Protein AF-A0A6A0B3F4-F1 (afdb_monomer)

Nearest PDB structures (foldseek):
  2bol-assembly1_B  TM=1.723E-01  e=3.758E+00  Taenia saginata
  4y4s-assembly1_A-2  TM=2.019E-01  e=7.350E+00  Yersinia pseudotuberculosis IP 3295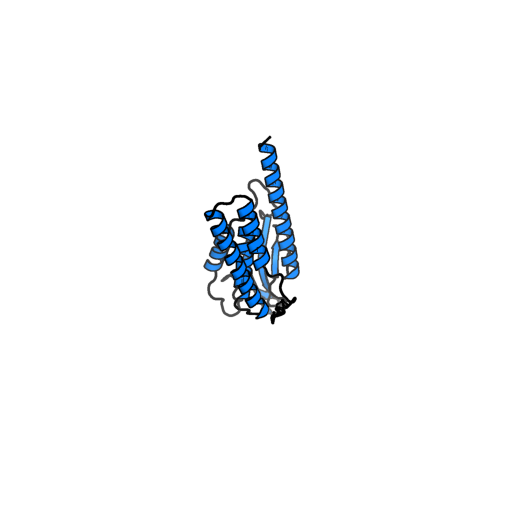3
  7stb-assembly1_G  TM=2.178E-01  e=9.380E+00  Saccharomyces cerevisiae S288C

Mean predicted aligned error: 14.08 Å

pLDDT: mean 77.5, std 15.11, range [33.47, 93.5]

Organism: NCBI:txid2705029

Solvent-accessible surface area (backbone atoms only — not comparable to full-atom values): 12731 Å² total; per-residue (Å²): 139,86,82,86,80,82,81,77,77,75,83,80,72,81,87,77,86,74,100,44,71,67,62,54,54,51,50,52,52,53,50,40,51,74,72,66,53,51,70,69,56,51,51,52,50,51,52,52,51,50,52,54,50,52,49,50,55,50,47,50,52,37,61,77,65,62,38,72,90,49,46,68,54,44,57,50,48,51,53,52,50,51,29,56,78,68,70,44,78,60,62,66,57,53,56,48,51,53,56,51,57,75,57,64,61,86,52,55,92,96,53,52,83,64,39,37,80,92,57,49,46,76,43,72,50,99,87,69,52,76,42,44,39,40,28,33,63,72,50,72,46,79,64,59,88,93,61,87,50,61,77,77,32,52,35,35,39,33,38,32,35,43,72,86,47,91,59,72,70,28,35,42,39,31,55,46,66,86,57,46,78,29,48,68,72,58,44,52,52,52,50,55,53,50,50,52,50,51,50,50,54,52,51,53,52,52,54,61,54,55,64,75,74,112

Secondary structure (DSSP, 8-state):
----------------S---THHHHHHHHHHHHHTT--HHHHHHHHHHHHHHHHHHHHHHHHHHTT-TTTHHHHHHHHHHHHHHHTT--SHHHHHHHHHHHTT---PPTTS-TTPPTTT-EEEE-TTS-EEEEEEEEEEEEPPPTT---GGG-SEEEEEEEETTS----EEEEESSSS-EEE-HHHHHHHHHHHHHHHHHHHHHHHHHHHHTT-

InterPro domains:
  IPR054202 Protein of unknown function DUF6907 [PF21848] (109-206)

Radius of gyration: 27.38 Å; Cα contacts (8 Å, |Δi|>4): 182; chains: 1; bounding box: 53×50×107 Å

Foldseek 3Di:
DDDDDDPDDDPPDDPDDDPDCVVVLVVVLVVCVVVVHDPVRSVVSNVVSVVVVVLVVVLVVCVVVVVVVCPVVNVVVVVVVVCVVVVNDCVVVVVLVVVQVVQQDQADPPADSQARPPPWDWDQDPVRDTKIKGWGDKDFDQDPPPDDFAQRGQKMWIWIDIPVDPDDIWIFIDGNDHTDTHDPVRVVVVVVVVVVVVVVVVVVVVVVVVVVVD

Sequence (214 aa):
MSILAQTAMAPSTPVGQSGEPAALAETVLLALAAAGADETTLDTTREILATGQVYRTFATAVHDQNNRDLLPVVDMLDEIIGRVADQRPLKPLVDMIKREQAKEQQAEPGHHPWCKTGACITRHYDDGQPCTEHVGPRIDMPIPKDMGCASNQLLSADLHALEEFSGGPQVSFNSGGNGVLLGGPELDEVIDDLDTFVDGLRHLRRLMGQEKAQ

Structure (mmCIF, N/CA/C/O backbone):
data_AF-A0A6A0B3F4-F1
#
_entry.id   AF-A0A6A0B3F4-F1
#
loop_
_atom_site.group_PDB
_atom_site.id
_atom_site.type_symbol
_atom_site.label_atom_id
_atom_site.label_alt_id
_atom_site.label_comp_id
_atom_site.label_asym_id
_atom_site.label_entity_id
_atom_site.label_seq_id
_atom_site.pdbx_PDB_ins_code
_atom_site.Cartn_x
_atom_site.Cartn_y
_atom_site.Cartn_z
_atom_site.occupancy
_atom_site.B_iso_or_equiv
_atom_site.auth_seq_id
_atom_site.auth_comp_id
_atom_site.auth_asym_id
_atom_site.auth_atom_id
_atom_site.pdbx_PDB_model_num
ATOM 1 N N . MET A 1 1 ? -11.758 -30.703 -74.692 1.00 39.91 1 MET A N 1
ATOM 2 C CA . MET A 1 1 ? -10.732 -30.460 -73.659 1.00 39.91 1 MET A CA 1
ATOM 3 C C . MET A 1 1 ? -11.379 -29.624 -72.575 1.00 39.91 1 MET A C 1
ATOM 5 O O . MET A 1 1 ? -11.832 -28.530 -72.875 1.00 39.91 1 MET A O 1
ATOM 9 N N . SER A 1 2 ? -11.535 -30.197 -71.384 1.00 33.47 2 SER A N 1
ATOM 10 C CA . SER A 1 2 ? -12.226 -29.594 -70.243 1.00 33.47 2 SER A CA 1
ATOM 11 C C . SER A 1 2 ? -11.172 -29.038 -69.287 1.00 33.47 2 SER A C 1
ATOM 13 O O . SER A 1 2 ? -10.276 -29.786 -68.903 1.00 33.47 2 SER A O 1
ATOM 15 N N . ILE A 1 3 ? -11.253 -27.755 -68.930 1.00 37.72 3 ILE A N 1
ATOM 16 C CA . ILE A 1 3 ? -10.462 -27.166 -67.843 1.00 37.72 3 ILE A CA 1
ATOM 17 C C . ILE A 1 3 ? -11.445 -26.833 -66.723 1.00 37.72 3 ILE A C 1
ATOM 19 O O . ILE A 1 3 ? -12.301 -25.964 -66.865 1.00 37.72 3 ILE A O 1
ATOM 23 N N . LEU A 1 4 ? -11.330 -27.584 -65.629 1.00 37.03 4 LEU A N 1
ATOM 24 C CA . LEU A 1 4 ? -11.970 -27.318 -64.347 1.00 37.03 4 LEU A CA 1
ATOM 25 C C . LEU A 1 4 ? -11.315 -26.078 -63.726 1.00 37.03 4 LEU A C 1
ATOM 27 O O . LEU A 1 4 ? -10.138 -26.117 -63.382 1.00 37.03 4 LEU A O 1
ATOM 31 N N . ALA A 1 5 ? -12.077 -25.001 -63.552 1.00 37.25 5 ALA A N 1
ATOM 32 C CA . ALA A 1 5 ? -11.726 -23.924 -62.635 1.00 37.25 5 ALA A CA 1
ATOM 33 C C . ALA A 1 5 ? -12.562 -24.103 -61.361 1.00 37.25 5 ALA A C 1
ATOM 35 O O . ALA A 1 5 ? -13.736 -23.745 -61.317 1.00 37.25 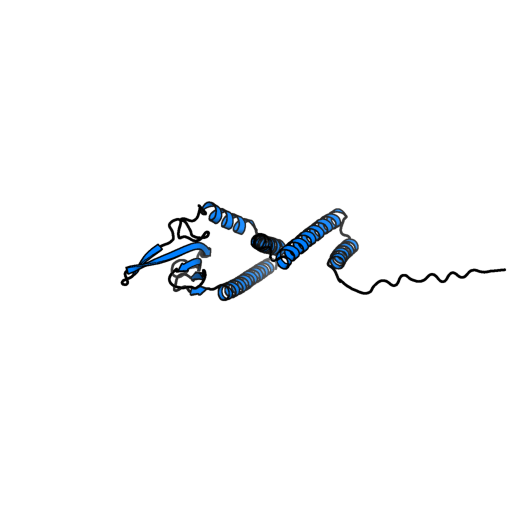5 ALA A O 1
ATOM 36 N N . GLN A 1 6 ? -11.962 -24.712 -60.336 1.00 37.84 6 GLN A N 1
ATOM 37 C CA . GLN A 1 6 ? -12.464 -24.634 -58.968 1.00 37.84 6 GLN A CA 1
ATOM 38 C C . GLN A 1 6 ? -12.185 -23.224 -58.449 1.00 37.84 6 GLN A C 1
ATOM 40 O O . GLN A 1 6 ? -11.037 -22.845 -58.227 1.00 37.84 6 GLN A O 1
ATOM 45 N N . THR A 1 7 ? -13.238 -22.435 -58.272 1.00 36.38 7 THR A N 1
ATOM 46 C CA . THR A 1 7 ? -13.176 -21.189 -57.512 1.00 36.38 7 THR A CA 1
ATOM 47 C C . THR A 1 7 ? -13.050 -21.565 -56.037 1.00 36.38 7 THR A C 1
ATOM 49 O O . THR A 1 7 ? -14.019 -21.997 -55.415 1.00 36.38 7 THR A O 1
ATOM 52 N N . ALA A 1 8 ? -11.840 -21.468 -55.489 1.00 37.38 8 ALA A N 1
ATOM 53 C CA . ALA A 1 8 ? -11.618 -21.591 -54.056 1.00 37.38 8 ALA A CA 1
ATOM 54 C C . ALA A 1 8 ? -12.322 -20.421 -53.355 1.00 37.38 8 ALA A C 1
ATOM 56 O O . ALA A 1 8 ? -11.973 -19.258 -53.562 1.00 37.38 8 ALA A O 1
ATOM 57 N N . MET A 1 9 ? -13.341 -20.733 -52.554 1.00 35.28 9 MET A N 1
ATOM 58 C CA . MET A 1 9 ? -13.919 -19.784 -51.612 1.00 35.28 9 MET A CA 1
ATOM 59 C C . MET A 1 9 ? -12.850 -19.433 -50.576 1.00 35.28 9 MET A C 1
ATOM 61 O O . MET A 1 9 ? -12.326 -20.313 -49.895 1.00 35.28 9 MET A O 1
ATOM 65 N N . ALA A 1 10 ? -12.516 -18.148 -50.481 1.00 37.56 10 ALA A N 1
ATOM 66 C CA . ALA A 1 10 ? -11.704 -17.629 -49.393 1.00 37.56 10 ALA A CA 1
ATOM 67 C C . ALA A 1 10 ? -12.416 -17.904 -48.056 1.00 37.56 10 ALA A C 1
ATOM 69 O O . ALA A 1 10 ? -13.630 -17.685 -47.971 1.00 37.56 10 ALA A O 1
ATOM 70 N N . PRO A 1 11 ? -11.710 -18.353 -47.004 1.00 35.94 11 PRO A N 1
ATOM 71 C CA . PRO A 1 11 ? -12.288 -18.352 -45.676 1.00 35.94 11 PRO A CA 1
ATOM 72 C C . PRO A 1 11 ? -12.451 -16.893 -45.251 1.00 35.94 11 PRO A C 1
ATOM 74 O O . PRO A 1 11 ? -11.482 -16.156 -45.082 1.00 35.94 11 PRO A O 1
ATOM 77 N N . SER A 1 12 ? -13.704 -16.469 -45.123 1.00 37.88 12 SER A N 1
ATOM 78 C CA . SER A 1 12 ? -14.090 -15.244 -44.440 1.00 37.88 12 SER A CA 1
ATOM 79 C C . SER A 1 12 ? -13.646 -15.345 -42.983 1.00 37.88 12 SER A C 1
ATOM 81 O O . SER A 1 12 ? -14.284 -16.030 -42.182 1.00 37.88 12 SER A O 1
ATOM 83 N N . THR A 1 13 ? -12.532 -14.697 -42.653 1.00 34.53 13 THR A N 1
ATOM 84 C CA . THR A 1 13 ? -12.083 -14.510 -41.275 1.00 34.53 13 THR A CA 1
ATOM 85 C C . THR A 1 13 ? -13.162 -13.720 -40.532 1.00 34.53 13 THR A C 1
ATOM 87 O O . THR A 1 13 ? -13.544 -12.645 -41.008 1.00 34.53 13 THR A O 1
ATOM 90 N N . PRO A 1 14 ? -13.695 -14.214 -39.402 1.00 34.50 14 PRO A N 1
ATOM 91 C CA . PRO A 1 14 ? -14.644 -13.443 -38.624 1.00 34.50 14 PRO A CA 1
ATOM 92 C C . PRO A 1 14 ? -13.902 -12.247 -38.024 1.00 34.50 14 PRO A C 1
ATOM 94 O O . PRO A 1 14 ? -13.051 -12.382 -37.149 1.00 34.50 14 PRO A O 1
ATOM 97 N N . VAL A 1 15 ? -14.217 -11.064 -38.543 1.00 44.22 15 VAL A N 1
ATOM 98 C CA . VAL A 1 15 ? -13.932 -9.786 -37.899 1.00 44.22 15 VAL A CA 1
ATOM 99 C C . VAL A 1 15 ? -14.845 -9.712 -36.684 1.00 44.22 15 VAL A C 1
ATOM 101 O O . VAL A 1 15 ? -16.048 -9.500 -36.818 1.00 44.22 15 VAL A O 1
ATOM 104 N N . GLY A 1 16 ? -14.284 -9.935 -35.501 1.00 36.62 16 GLY A N 1
ATOM 105 C CA . GLY A 1 16 ? -15.031 -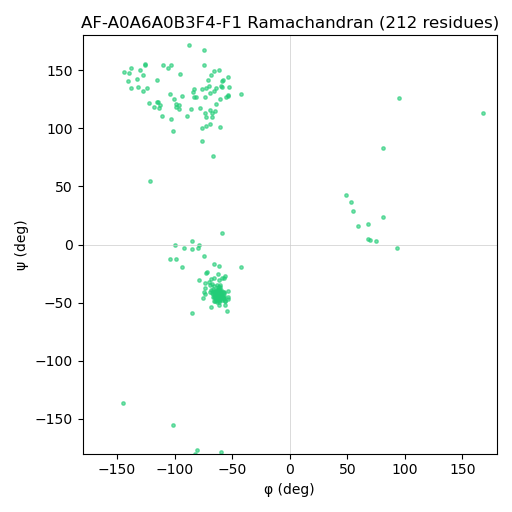9.788 -34.265 1.00 36.62 16 GLY A CA 1
ATOM 106 C C . GLY A 1 16 ? -14.306 -10.363 -33.062 1.00 36.62 16 GLY A C 1
ATOM 107 O O . GLY A 1 16 ? -14.240 -11.574 -32.917 1.00 36.62 16 GLY A O 1
ATOM 108 N N . GLN A 1 17 ? -13.927 -9.443 -32.175 1.00 36.06 17 GLN A N 1
ATOM 109 C CA . GLN A 1 17 ? -13.547 -9.621 -30.774 1.00 36.06 17 GLN A CA 1
ATOM 110 C C . GLN A 1 17 ? -12.043 -9.756 -30.505 1.00 36.06 17 GLN A C 1
ATOM 112 O O . GLN A 1 17 ? -11.349 -10.590 -31.068 1.00 36.06 17 GLN A O 1
ATOM 117 N N . SER A 1 18 ? -11.600 -8.872 -29.602 1.00 38.25 18 SER A N 1
ATOM 118 C CA . SER A 1 18 ? -10.408 -8.989 -28.770 1.00 38.25 18 SER A CA 1
ATOM 119 C C . SER A 1 18 ? -9.053 -8.624 -29.410 1.00 38.25 18 SER A C 1
ATOM 121 O O . SER A 1 18 ? -8.262 -9.469 -29.822 1.00 38.25 18 SER A O 1
ATOM 123 N N . GLY A 1 19 ? -8.736 -7.324 -29.422 1.00 46.16 19 GLY A N 1
ATOM 124 C CA . GLY A 1 19 ? -7.346 -6.852 -29.460 1.00 46.16 19 GLY A CA 1
ATOM 125 C C . GLY A 1 19 ? -6.660 -7.237 -28.149 1.00 46.16 19 GLY A C 1
ATOM 126 O O . GLY A 1 19 ? -6.571 -6.431 -27.229 1.00 46.16 19 GLY A O 1
ATOM 127 N N . GLU A 1 20 ? -6.313 -8.514 -28.027 1.00 54.53 20 GLU A N 1
ATOM 128 C CA . GLU A 1 20 ? -5.960 -9.157 -26.767 1.00 54.53 20 GLU A CA 1
ATOM 129 C C . GLU A 1 20 ? -4.439 -9.164 -26.538 1.00 54.53 20 GLU A C 1
ATOM 131 O O . GLU A 1 20 ? -3.678 -9.269 -27.500 1.00 54.53 20 GLU A O 1
ATOM 136 N N . PRO A 1 21 ? -3.969 -9.057 -25.281 1.00 54.44 21 PRO A N 1
ATOM 137 C CA . PRO A 1 21 ? -2.563 -8.959 -24.853 1.00 54.44 21 PRO A CA 1
ATOM 138 C C . PRO A 1 21 ? -1.529 -9.870 -25.542 1.00 54.44 21 PRO A C 1
ATOM 140 O O . PRO A 1 21 ? -0.343 -9.536 -25.533 1.00 54.44 21 PRO A O 1
ATOM 143 N N . ALA A 1 22 ? -1.951 -10.959 -26.190 1.00 59.19 22 ALA A N 1
ATOM 144 C CA . ALA A 1 22 ? -1.118 -11.761 -27.086 1.00 59.19 22 ALA A CA 1
ATOM 145 C C . ALA A 1 22 ? -0.442 -10.920 -28.190 1.00 59.19 22 ALA A C 1
ATOM 147 O O . ALA A 1 22 ? 0.749 -11.090 -28.445 1.00 59.19 22 ALA A O 1
ATOM 148 N N . ALA A 1 23 ? -1.152 -9.944 -28.771 1.00 70.94 23 ALA A N 1
ATOM 149 C CA . ALA A 1 23 ? -0.607 -9.073 -29.814 1.00 70.94 23 ALA A CA 1
ATOM 150 C C . ALA A 1 23 ? 0.497 -8.134 -29.290 1.00 70.94 23 ALA A C 1
ATOM 152 O O . ALA A 1 23 ? 1.463 -7.843 -29.996 1.00 70.94 23 AL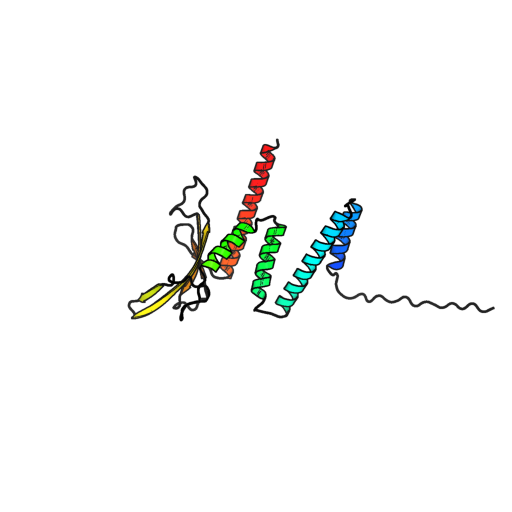A A O 1
ATOM 153 N N . LEU A 1 24 ? 0.389 -7.676 -28.037 1.00 73.06 24 LEU A N 1
ATOM 154 C CA . LEU A 1 24 ? 1.401 -6.825 -27.404 1.00 73.06 24 LEU A CA 1
ATOM 155 C C . LEU A 1 24 ? 2.651 -7.634 -27.037 1.00 73.06 24 LEU A C 1
ATOM 157 O O . LEU A 1 24 ? 3.765 -7.181 -27.293 1.00 73.06 24 LEU A O 1
ATOM 161 N N . ALA A 1 25 ? 2.472 -8.838 -26.485 1.00 78.44 25 ALA A N 1
ATOM 162 C CA . ALA A 1 25 ? 3.573 -9.730 -26.132 1.00 78.44 25 ALA A CA 1
ATOM 163 C C . ALA A 1 25 ? 4.412 -10.116 -27.363 1.00 78.44 25 ALA A C 1
ATOM 165 O O . ALA A 1 25 ? 5.640 -10.016 -27.330 1.00 78.44 25 ALA A O 1
ATOM 166 N N . GLU A 1 26 ? 3.759 -10.471 -28.473 1.00 82.06 26 GLU A N 1
ATOM 167 C CA . GLU A 1 26 ? 4.445 -10.729 -29.743 1.00 82.06 26 GLU A CA 1
ATOM 168 C C . GLU A 1 26 ? 5.152 -9.481 -30.281 1.00 82.06 26 GLU A C 1
ATOM 170 O O . GLU A 1 26 ? 6.296 -9.569 -30.723 1.00 82.06 26 GLU A O 1
ATOM 175 N N . THR A 1 27 ? 4.526 -8.304 -30.182 1.00 84.88 27 THR A N 1
ATOM 176 C CA . THR A 1 27 ? 5.135 -7.038 -30.625 1.00 84.88 27 THR A CA 1
ATOM 177 C C . THR A 1 27 ? 6.421 -6.720 -29.855 1.00 84.88 27 THR A C 1
ATOM 179 O O . THR A 1 27 ? 7.418 -6.330 -30.462 1.00 84.88 27 THR A O 1
ATOM 182 N N . VAL A 1 28 ? 6.434 -6.917 -28.532 1.00 84.12 28 VAL A N 1
ATOM 183 C CA . VAL A 1 28 ? 7.621 -6.690 -27.689 1.00 84.12 28 VAL A CA 1
ATOM 184 C C . VAL A 1 28 ? 8.744 -7.668 -28.041 1.00 84.12 28 VAL A C 1
ATOM 186 O O . VAL A 1 28 ? 9.889 -7.249 -28.212 1.00 84.12 28 VAL A O 1
ATOM 189 N N . LEU A 1 29 ? 8.427 -8.955 -28.207 1.00 89.56 29 LEU A N 1
ATOM 190 C CA . LEU A 1 29 ? 9.418 -9.971 -28.573 1.00 89.56 29 LEU A CA 1
ATOM 191 C C . LEU A 1 29 ? 10.007 -9.723 -29.969 1.00 89.56 29 LEU A C 1
ATOM 193 O O . LEU A 1 29 ? 11.220 -9.831 -30.150 1.00 89.56 29 LEU A O 1
ATOM 197 N N . LEU A 1 30 ? 9.177 -9.332 -30.941 1.00 88.38 30 LEU A N 1
ATOM 198 C CA . LEU A 1 30 ? 9.630 -8.968 -32.287 1.00 88.38 30 LEU A CA 1
ATOM 199 C C . LEU A 1 30 ? 10.525 -7.724 -32.272 1.00 88.38 30 LEU A C 1
ATOM 201 O O . LEU A 1 30 ? 11.544 -7.699 -32.962 1.00 88.38 30 LEU A O 1
ATOM 205 N N . ALA A 1 31 ? 10.186 -6.713 -31.469 1.00 88.06 31 ALA A N 1
ATOM 206 C CA . ALA A 1 31 ? 10.999 -5.508 -31.328 1.00 88.06 31 ALA A CA 1
ATOM 207 C C . ALA A 1 31 ? 12.370 -5.805 -30.697 1.00 88.06 31 ALA A C 1
ATOM 209 O O . ALA A 1 31 ? 13.385 -5.304 -31.178 1.00 88.06 31 ALA A O 1
ATOM 210 N N . LEU A 1 32 ? 12.420 -6.654 -29.666 1.00 87.50 32 LEU A N 1
ATOM 211 C CA . LEU A 1 32 ? 13.675 -7.078 -29.036 1.00 87.50 32 LEU A CA 1
ATOM 212 C C . LEU A 1 32 ? 14.546 -7.898 -29.990 1.00 87.50 32 LEU A C 1
ATOM 214 O O . LEU A 1 32 ? 15.746 -7.646 -30.093 1.00 87.50 32 LEU A O 1
ATOM 218 N N . ALA A 1 33 ? 13.945 -8.827 -30.738 1.00 89.88 33 ALA A N 1
ATOM 219 C CA . ALA A 1 33 ? 14.660 -9.602 -31.747 1.00 89.88 33 ALA A CA 1
ATOM 220 C C . ALA A 1 33 ? 15.229 -8.692 -32.851 1.00 89.88 33 ALA A C 1
ATOM 222 O O . ALA A 1 33 ? 16.388 -8.832 -33.236 1.00 89.88 33 ALA A O 1
ATOM 223 N N . ALA A 1 34 ? 14.452 -7.705 -33.312 1.00 91.50 34 ALA A N 1
ATOM 224 C CA . ALA A 1 34 ? 14.905 -6.713 -34.289 1.00 91.50 34 ALA A CA 1
ATOM 225 C C . ALA A 1 34 ? 16.021 -5.799 -33.748 1.00 91.50 34 ALA A C 1
ATOM 227 O O . ALA A 1 34 ? 16.869 -5.348 -34.517 1.00 91.50 34 ALA A O 1
ATOM 228 N N . ALA A 1 35 ? 16.052 -5.555 -32.435 1.00 91.56 35 ALA A N 1
ATOM 229 C CA . ALA A 1 35 ? 17.120 -4.824 -31.754 1.00 91.56 35 ALA A CA 1
ATOM 230 C C . ALA A 1 35 ? 18.386 -5.670 -31.499 1.00 91.56 35 ALA A C 1
ATOM 232 O O . ALA A 1 35 ? 19.359 -5.155 -30.951 1.00 91.56 35 ALA A O 1
ATOM 233 N N . GLY A 1 36 ? 18.394 -6.946 -31.904 1.00 91.12 36 GLY A N 1
ATOM 234 C CA . GLY A 1 36 ? 19.539 -7.843 -31.748 1.00 91.12 36 GLY A CA 1
ATOM 235 C C . GLY A 1 36 ? 19.673 -8.453 -30.352 1.00 91.12 36 GLY A C 1
ATOM 236 O O . GLY A 1 36 ? 20.783 -8.821 -29.969 1.00 91.12 36 GLY A O 1
ATOM 237 N N . ALA A 1 37 ? 18.579 -8.546 -29.588 1.00 92.25 37 ALA A N 1
ATOM 238 C CA . ALA A 1 37 ? 18.570 -9.275 -28.323 1.00 92.25 37 ALA A CA 1
ATOM 239 C C . ALA A 1 37 ? 18.953 -10.749 -28.540 1.00 92.25 37 ALA A C 1
ATOM 241 O O . ALA A 1 37 ? 18.541 -11.370 -29.523 1.00 92.25 37 ALA A O 1
ATOM 242 N N . ASP A 1 38 ? 19.737 -11.306 -27.618 1.00 93.50 38 ASP A N 1
ATOM 243 C CA . ASP A 1 38 ? 20.101 -12.720 -27.655 1.00 93.50 38 ASP A CA 1
ATOM 244 C C . ASP A 1 38 ? 18.933 -13.632 -27.239 1.00 93.50 38 ASP A C 1
ATOM 246 O O . ASP A 1 38 ? 17.908 -13.195 -26.709 1.00 93.50 38 ASP A O 1
ATOM 250 N N . GLU A 1 39 ? 19.089 -14.929 -27.500 1.00 90.50 39 GLU A N 1
ATOM 251 C CA . GLU A 1 39 ? 18.067 -15.944 -27.227 1.00 90.50 39 GLU A CA 1
ATOM 252 C C . GLU A 1 39 ? 17.698 -16.006 -25.736 1.00 90.50 39 GLU A C 1
ATOM 254 O O . GLU A 1 39 ? 16.519 -16.053 -25.394 1.00 90.50 39 GLU A O 1
ATOM 259 N N . THR A 1 40 ? 18.685 -15.865 -24.844 1.00 92.56 40 THR A N 1
ATOM 260 C CA . THR A 1 40 ? 18.474 -15.820 -23.387 1.00 92.56 40 THR A CA 1
ATOM 261 C C . THR A 1 40 ? 17.567 -14.657 -22.977 1.00 92.56 40 THR A C 1
ATOM 263 O O . THR A 1 40 ? 16.665 -14.816 -22.151 1.00 92.56 40 THR A O 1
ATOM 266 N N . THR A 1 41 ? 17.784 -13.477 -23.560 1.00 87.50 41 THR A N 1
ATOM 267 C CA . THR A 1 41 ? 16.989 -12.273 -23.299 1.00 87.50 41 THR A CA 1
ATOM 268 C C . THR A 1 41 ? 15.560 -12.446 -23.804 1.00 87.50 41 THR A C 1
ATOM 270 O O . THR A 1 41 ? 14.608 -12.083 -23.107 1.00 87.50 41 THR A O 1
ATOM 273 N N . LEU A 1 42 ? 15.385 -13.028 -24.992 1.00 87.56 42 LEU A N 1
ATOM 274 C CA . LEU A 1 42 ? 14.066 -13.300 -25.567 1.00 87.56 42 LEU A CA 1
ATOM 275 C C . LEU A 1 42 ? 13.284 -14.336 -24.750 1.00 87.56 42 LEU A C 1
ATOM 277 O O . LEU A 1 42 ? 12.093 -14.137 -24.503 1.00 87.56 42 LEU A O 1
ATOM 281 N N . ASP A 1 43 ? 13.943 -15.393 -24.280 1.00 87.50 43 ASP A N 1
ATOM 282 C CA . ASP A 1 43 ? 13.325 -16.421 -23.439 1.00 87.50 43 ASP A CA 1
ATOM 283 C C . ASP A 1 43 ? 12.916 -15.872 -22.072 1.00 87.50 43 ASP A C 1
ATOM 285 O O . ASP A 1 43 ? 11.772 -16.056 -21.653 1.00 87.50 43 ASP A O 1
ATOM 289 N N . THR A 1 44 ? 13.795 -15.096 -21.433 1.00 85.44 44 THR A N 1
ATOM 290 C CA . THR A 1 44 ? 13.487 -14.406 -20.169 1.00 85.44 44 THR A CA 1
ATOM 291 C C . THR A 1 44 ? 12.301 -13.455 -20.344 1.00 85.44 44 THR A C 1
ATOM 293 O O . THR A 1 44 ? 11.383 -13.421 -19.526 1.00 85.44 44 THR A O 1
ATOM 296 N N . THR A 1 45 ? 12.270 -12.703 -21.448 1.00 82.81 45 THR A N 1
ATOM 297 C CA . THR A 1 45 ? 11.156 -11.793 -21.754 1.00 82.81 45 THR A CA 1
ATOM 298 C C . THR A 1 45 ? 9.852 -12.568 -21.949 1.00 82.81 45 THR A C 1
ATOM 300 O O . THR A 1 45 ? 8.808 -12.151 -21.445 1.00 82.81 45 THR A O 1
ATOM 303 N N . ARG A 1 46 ? 9.888 -13.716 -22.640 1.00 85.38 46 ARG A N 1
ATOM 304 C CA . ARG A 1 46 ? 8.711 -14.571 -22.841 1.00 85.38 46 ARG A CA 1
ATOM 305 C C . ARG A 1 46 ? 8.159 -15.086 -21.512 1.00 85.38 46 ARG A C 1
ATOM 307 O O . ARG A 1 46 ? 6.946 -15.053 -21.314 1.00 85.38 46 ARG A O 1
ATOM 314 N N . GLU A 1 47 ? 9.029 -15.515 -20.602 1.00 84.12 47 GLU A N 1
ATOM 315 C CA . GLU A 1 47 ? 8.644 -15.979 -19.266 1.00 84.12 47 GLU A CA 1
ATOM 316 C C . GLU A 1 47 ? 7.998 -14.864 -18.428 1.00 84.12 47 GLU A C 1
ATOM 318 O O . GLU A 1 47 ? 6.940 -15.068 -17.825 1.00 84.12 47 GLU A O 1
ATOM 323 N N . ILE A 1 48 ? 8.573 -13.657 -18.451 1.00 82.88 48 ILE A N 1
ATOM 324 C CA . ILE A 1 48 ? 8.021 -12.486 -17.752 1.00 82.88 48 ILE A CA 1
ATOM 325 C C . ILE A 1 48 ? 6.632 -12.130 -18.297 1.00 82.88 48 ILE A C 1
ATOM 327 O O . ILE A 1 48 ? 5.690 -11.946 -17.523 1.00 82.88 48 ILE A O 1
ATOM 331 N N . LEU A 1 49 ? 6.479 -12.071 -19.624 1.00 82.38 49 LEU A N 1
ATOM 332 C CA . LEU A 1 49 ? 5.201 -11.758 -20.269 1.00 82.38 49 LEU A CA 1
ATOM 333 C C . LEU A 1 49 ? 4.133 -12.815 -19.957 1.00 82.38 49 LEU A C 1
ATOM 335 O O . LEU A 1 49 ? 2.996 -12.462 -19.642 1.00 82.38 49 LEU A O 1
ATOM 339 N N . ALA A 1 50 ? 4.497 -14.101 -19.988 1.00 81.31 50 ALA A N 1
ATOM 340 C CA . ALA A 1 50 ? 3.596 -15.193 -19.628 1.00 81.31 50 ALA A CA 1
ATOM 341 C C . ALA A 1 50 ? 3.149 -15.099 -18.161 1.00 81.31 50 ALA A C 1
ATOM 343 O O . ALA A 1 50 ? 1.960 -15.222 -17.870 1.00 81.31 50 ALA A O 1
ATOM 344 N N . THR A 1 51 ? 4.078 -14.808 -17.248 1.00 82.00 51 THR A N 1
ATOM 345 C CA . THR A 1 51 ? 3.779 -14.632 -15.819 1.00 82.00 51 THR A CA 1
ATOM 346 C C . THR A 1 51 ? 2.819 -13.462 -15.591 1.00 82.00 51 THR A C 1
ATOM 348 O O . THR A 1 51 ? 1.821 -13.609 -14.884 1.00 82.00 51 THR A O 1
ATOM 351 N N . GLY A 1 52 ? 3.053 -12.323 -16.253 1.00 83.06 52 GLY A N 1
ATOM 352 C CA . GLY A 1 52 ? 2.149 -11.170 -16.199 1.00 83.06 52 GLY A CA 1
ATOM 353 C C . GLY A 1 52 ? 0.749 -11.470 -16.751 1.00 83.06 52 GLY A C 1
ATOM 354 O O . GLY A 1 52 ? -0.249 -11.011 -16.195 1.00 83.06 52 GLY A O 1
ATOM 355 N N . GLN A 1 53 ? 0.651 -12.284 -17.807 1.00 83.75 53 GLN A N 1
ATOM 356 C CA . GLN A 1 53 ? -0.632 -12.698 -18.383 1.00 83.75 53 GLN A CA 1
ATOM 357 C C . GLN A 1 53 ? -1.412 -13.646 -17.460 1.00 83.75 53 GLN A C 1
ATOM 359 O O . GLN A 1 53 ? -2.631 -13.502 -17.322 1.00 83.75 53 GLN A O 1
ATOM 364 N N . VAL A 1 54 ? -0.726 -14.594 -16.809 1.00 83.69 54 VAL A N 1
ATOM 365 C CA . VAL A 1 54 ? -1.331 -15.483 -15.802 1.00 83.69 54 VAL A CA 1
ATOM 366 C C . VAL A 1 54 ? -1.891 -14.662 -14.648 1.00 83.69 54 VAL A C 1
ATOM 368 O O . VAL A 1 54 ? -3.054 -14.845 -14.289 1.00 83.69 54 VAL A O 1
ATOM 371 N N . TYR A 1 55 ? -1.102 -13.720 -14.122 1.00 87.50 55 TYR A N 1
ATOM 372 C CA . TYR A 1 55 ? -1.545 -12.826 -13.057 1.00 87.50 55 TYR A CA 1
ATOM 373 C C . TYR A 1 55 ? -2.810 -12.055 -13.445 1.00 87.50 55 TYR A C 1
ATOM 375 O O . TYR A 1 55 ? -3.809 -12.113 -12.734 1.00 87.50 55 TYR A O 1
ATOM 383 N N . ARG A 1 56 ? -2.797 -11.392 -14.608 1.00 86.31 56 ARG A N 1
ATOM 384 C CA . ARG A 1 56 ? -3.942 -10.606 -15.080 1.00 86.31 56 ARG A CA 1
ATOM 385 C C . ARG A 1 56 ? -5.203 -11.457 -15.198 1.00 86.31 56 ARG A C 1
ATOM 387 O O . ARG A 1 56 ? -6.259 -11.050 -14.737 1.00 86.31 56 ARG A O 1
ATOM 394 N N . THR A 1 57 ? -5.077 -12.649 -15.778 1.00 86.94 57 THR A N 1
ATOM 395 C CA . THR A 1 57 ? -6.201 -13.584 -15.932 1.00 86.94 57 THR A CA 1
ATOM 396 C C . THR A 1 57 ? -6.763 -14.004 -14.573 1.00 86.94 57 THR A C 1
ATOM 398 O O . THR A 1 57 ? -7.978 -14.032 -14.392 1.00 86.94 57 THR A O 1
ATOM 401 N N . PHE A 1 58 ? -5.885 -14.298 -13.609 1.00 89.06 58 PHE A N 1
ATOM 402 C CA . PHE A 1 58 ? -6.273 -14.621 -12.239 1.00 89.06 58 PHE A CA 1
ATOM 403 C C . PHE A 1 58 ? -7.001 -13.453 -11.558 1.00 89.06 58 PHE A C 1
ATOM 405 O O . PHE A 1 58 ? -8.112 -13.648 -11.071 1.00 89.06 58 PHE A O 1
ATOM 412 N N . ALA A 1 59 ? -6.420 -12.251 -11.571 1.00 87.31 59 ALA A N 1
ATOM 413 C CA . ALA A 1 59 ? -7.002 -11.065 -10.945 1.00 87.31 59 ALA A CA 1
ATOM 414 C C . ALA A 1 59 ? -8.382 -10.734 -11.537 1.00 87.31 59 ALA A C 1
ATOM 416 O O . ALA A 1 59 ? -9.353 -10.583 -10.797 1.00 87.31 59 ALA A O 1
ATOM 417 N N . THR A 1 60 ? -8.506 -10.728 -12.871 1.00 89.19 60 THR A N 1
ATOM 418 C CA . THR A 1 60 ? -9.794 -10.531 -13.552 1.00 89.19 60 THR A CA 1
ATOM 419 C C . THR A 1 60 ? -10.817 -11.582 -13.131 1.00 89.19 60 THR A C 1
ATOM 421 O O . THR A 1 60 ? -11.933 -11.226 -12.770 1.00 89.19 60 THR A O 1
ATOM 424 N N . ALA A 1 61 ? -10.444 -12.865 -13.092 1.00 89.62 61 ALA A N 1
ATOM 425 C CA . ALA A 1 61 ? -11.361 -13.920 -12.669 1.00 89.62 61 ALA A CA 1
ATOM 426 C C . ALA A 1 61 ? -11.827 -13.754 -11.212 1.00 89.62 61 ALA A C 1
ATOM 428 O O . ALA A 1 61 ? -13.001 -13.985 -10.924 1.00 89.62 61 ALA A O 1
ATOM 429 N N . VAL A 1 62 ? -10.940 -13.344 -10.299 1.00 89.06 62 VAL A N 1
ATOM 430 C CA . VAL A 1 62 ? -11.289 -13.073 -8.894 1.00 89.06 62 VAL A CA 1
ATOM 431 C C . VAL A 1 62 ? -12.275 -11.907 -8.786 1.00 89.06 62 VAL A C 1
ATOM 433 O O . VAL A 1 62 ? -13.279 -12.038 -8.079 1.00 89.06 62 VAL A O 1
ATOM 436 N N . HIS A 1 63 ? -12.030 -10.806 -9.503 1.00 88.31 63 HIS A N 1
ATOM 437 C CA . HIS A 1 63 ? -12.921 -9.643 -9.514 1.00 88.31 63 HIS A CA 1
ATOM 438 C C . HIS A 1 63 ? -14.281 -9.958 -10.145 1.00 88.31 63 HIS A C 1
ATOM 440 O O . HIS A 1 63 ? -15.311 -9.692 -9.526 1.00 88.31 63 HIS A O 1
ATOM 446 N N . ASP A 1 64 ? -14.300 -10.582 -11.324 1.00 92.50 64 ASP A N 1
ATOM 447 C CA . ASP A 1 64 ? -15.532 -10.902 -12.056 1.00 92.50 64 ASP A CA 1
ATOM 448 C C . ASP A 1 64 ? -16.423 -11.879 -11.279 1.00 92.50 64 ASP A C 1
ATOM 450 O O . ASP A 1 64 ? -17.651 -11.786 -11.311 1.00 92.50 64 ASP A O 1
ATOM 454 N N . GLN A 1 65 ? -15.810 -12.814 -10.549 1.00 92.19 65 GLN A N 1
ATOM 455 C CA . GLN A 1 65 ? -16.525 -13.773 -9.705 1.00 92.19 65 GLN A CA 1
ATOM 456 C C . GLN A 1 65 ? -16.849 -13.215 -8.313 1.00 92.19 65 GLN A C 1
ATOM 458 O O . GLN A 1 65 ? -17.516 -13.897 -7.533 1.00 92.19 65 GLN A O 1
ATOM 463 N N . ASN A 1 66 ? -16.391 -11.999 -7.989 1.00 87.75 66 ASN A N 1
ATOM 464 C CA . ASN A 1 66 ? -16.509 -11.378 -6.670 1.00 87.75 66 ASN A CA 1
ATOM 465 C C . ASN A 1 66 ? -16.069 -12.327 -5.539 1.00 87.75 66 ASN A C 1
ATOM 467 O O . ASN A 1 66 ? -16.739 -12.462 -4.508 1.00 87.75 66 ASN A O 1
ATOM 471 N N . ASN A 1 67 ? -14.965 -13.046 -5.759 1.00 86.94 67 ASN A N 1
ATOM 472 C CA . ASN A 1 67 ? -14.469 -14.028 -4.805 1.00 86.94 67 ASN A CA 1
ATOM 473 C C . ASN A 1 67 ? -13.785 -13.313 -3.631 1.00 86.94 67 ASN A C 1
ATOM 475 O O . ASN A 1 67 ? -12.579 -13.064 -3.649 1.00 86.94 67 ASN A O 1
ATOM 479 N N . ARG A 1 68 ? -14.582 -12.978 -2.610 1.00 83.81 68 ARG A N 1
ATOM 480 C CA . ARG A 1 68 ? -14.160 -12.170 -1.456 1.00 83.81 68 ARG A CA 1
ATOM 481 C C . ARG A 1 68 ? -12.976 -12.745 -0.687 1.00 83.81 68 ARG A C 1
ATOM 483 O O . ARG A 1 68 ? -12.207 -11.969 -0.134 1.00 83.81 68 ARG A O 1
ATOM 490 N N . ASP A 1 69 ? -12.808 -14.063 -0.691 1.00 80.25 69 ASP A N 1
ATOM 491 C CA . ASP A 1 69 ? -11.704 -14.721 0.011 1.00 80.2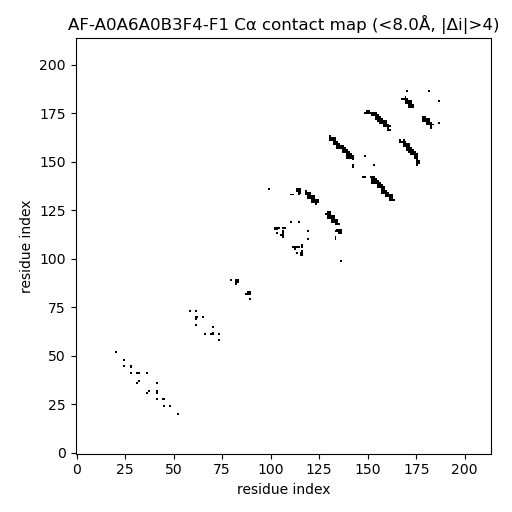5 69 ASP A CA 1
ATOM 492 C C . ASP A 1 69 ? -10.357 -14.493 -0.694 1.00 80.25 69 ASP A C 1
ATOM 494 O O . ASP A 1 69 ? -9.304 -14.553 -0.062 1.00 80.25 69 ASP A O 1
ATOM 498 N N . LEU A 1 70 ? -10.382 -14.219 -2.004 1.00 85.81 70 LEU A N 1
ATOM 499 C CA . LEU A 1 70 ? -9.185 -14.017 -2.821 1.00 85.81 70 LEU A CA 1
ATOM 500 C C . LEU A 1 70 ? -8.907 -12.548 -3.156 1.00 85.81 70 LEU A C 1
ATOM 502 O O . LEU A 1 70 ? -7.795 -12.255 -3.590 1.00 85.81 70 LEU A O 1
ATOM 506 N N . LEU A 1 71 ? -9.850 -11.628 -2.921 1.00 78.69 71 LEU A N 1
ATOM 507 C CA . LEU A 1 71 ? -9.621 -10.188 -3.117 1.00 78.69 71 LEU A CA 1
ATOM 508 C C . LEU A 1 71 ? -8.373 -9.682 -2.364 1.00 78.69 71 LEU A C 1
ATOM 510 O O . LEU A 1 71 ? -7.509 -9.107 -3.020 1.00 78.69 71 LEU A O 1
ATOM 514 N N . PRO A 1 72 ? -8.155 -10.010 -1.069 1.00 79.38 72 PRO A N 1
ATOM 515 C CA . PRO A 1 72 ? -6.953 -9.556 -0.362 1.00 79.38 72 PRO A CA 1
ATOM 516 C C . PRO A 1 72 ? -5.644 -10.093 -0.960 1.00 79.38 72 PRO A C 1
ATOM 518 O O . PRO A 1 72 ? -4.580 -9.500 -0.788 1.00 79.38 72 PRO A O 1
ATOM 521 N N . VAL A 1 73 ? -5.697 -11.244 -1.641 1.00 80.94 73 VAL A N 1
ATOM 522 C CA . VAL A 1 73 ? -4.533 -11.832 -2.317 1.00 80.94 73 VAL A CA 1
ATOM 523 C C . VAL A 1 73 ? -4.214 -11.059 -3.593 1.00 80.94 73 VAL A C 1
ATOM 525 O O . VAL A 1 73 ? -3.041 -10.819 -3.868 1.00 80.94 73 VAL A O 1
ATOM 528 N N . VAL A 1 74 ? -5.237 -10.663 -4.356 1.00 83.31 74 VAL A N 1
ATOM 529 C CA . VAL A 1 74 ? -5.069 -9.822 -5.549 1.00 83.31 74 VAL A CA 1
ATOM 530 C C . VAL A 1 74 ? -4.493 -8.463 -5.158 1.00 83.31 74 VAL A C 1
ATOM 532 O O . VAL A 1 74 ? -3.446 -8.103 -5.685 1.00 83.31 74 VAL A O 1
ATOM 535 N N . ASP A 1 75 ? -5.063 -7.798 -4.149 1.00 80.50 75 ASP A N 1
ATOM 536 C CA . ASP A 1 75 ? -4.585 -6.490 -3.673 1.00 80.50 75 ASP A CA 1
ATOM 537 C C . ASP A 1 75 ? -3.103 -6.539 -3.248 1.00 80.50 75 ASP A C 1
ATOM 539 O O . ASP A 1 75 ? -2.299 -5.658 -3.562 1.00 80.50 75 ASP A O 1
ATOM 543 N N . MET A 1 76 ? -2.699 -7.617 -2.565 1.00 79.56 76 MET A N 1
ATOM 544 C CA . MET A 1 76 ? -1.305 -7.826 -2.169 1.00 79.56 76 MET A CA 1
ATOM 545 C C . MET A 1 76 ? -0.380 -8.049 -3.371 1.00 79.56 76 MET A C 1
ATOM 547 O O . MET A 1 76 ? 0.758 -7.571 -3.375 1.00 79.56 76 MET A O 1
ATOM 551 N N . LEU A 1 77 ? -0.834 -8.807 -4.371 1.00 82.38 77 LEU A N 1
ATOM 552 C CA . LEU A 1 77 ? -0.060 -9.061 -5.582 1.00 82.38 77 LEU A CA 1
ATOM 553 C C . LEU A 1 77 ? 0.087 -7.794 -6.429 1.00 82.38 77 LEU A C 1
ATOM 555 O O . LEU A 1 77 ? 1.192 -7.557 -6.916 1.00 82.38 77 LEU A O 1
ATOM 559 N N . ASP A 1 78 ? -0.953 -6.966 -6.542 1.00 84.00 78 ASP A N 1
ATOM 560 C CA . ASP A 1 78 ? -0.884 -5.659 -7.206 1.00 84.00 78 ASP A CA 1
ATOM 561 C C . ASP A 1 78 ? 0.183 -4.767 -6.562 1.00 84.00 78 ASP A C 1
ATOM 563 O O . ASP A 1 78 ? 1.046 -4.236 -7.264 1.00 84.00 78 ASP A O 1
ATOM 567 N N . GLU A 1 79 ? 0.218 -4.681 -5.228 1.00 80.50 79 GLU A N 1
ATOM 568 C CA . GLU A 1 79 ? 1.237 -3.900 -4.516 1.00 80.50 79 GLU A CA 1
ATOM 569 C C . GLU A 1 79 ? 2.658 -4.457 -4.733 1.00 80.50 79 GLU A C 1
ATOM 571 O O . GLU A 1 79 ? 3.614 -3.703 -4.940 1.00 80.50 79 GLU A O 1
ATOM 576 N N . ILE A 1 80 ? 2.836 -5.784 -4.722 1.00 78.25 80 ILE A N 1
ATOM 577 C CA . ILE A 1 80 ? 4.142 -6.407 -4.997 1.00 78.25 80 ILE A CA 1
ATOM 578 C C . ILE A 1 80 ? 4.583 -6.121 -6.436 1.00 78.25 80 ILE A C 1
ATOM 580 O O . ILE A 1 80 ? 5.734 -5.730 -6.653 1.00 78.25 80 ILE A O 1
ATOM 584 N N . ILE A 1 81 ? 3.693 -6.313 -7.411 1.00 81.06 81 ILE A N 1
ATOM 585 C CA . ILE A 1 81 ? 3.974 -6.094 -8.834 1.00 81.06 81 ILE A CA 1
ATOM 586 C C . ILE A 1 81 ? 4.301 -4.623 -9.081 1.00 81.06 81 ILE A C 1
ATOM 588 O O . ILE A 1 81 ? 5.320 -4.342 -9.715 1.00 81.06 81 ILE A O 1
ATOM 592 N N . GLY A 1 82 ? 3.514 -3.697 -8.525 1.00 77.25 82 GLY A N 1
ATOM 593 C CA . GLY A 1 82 ? 3.774 -2.260 -8.591 1.00 77.25 82 GLY A CA 1
ATOM 594 C C . GLY A 1 82 ? 5.151 -1.914 -8.029 1.00 77.25 82 GLY A C 1
ATOM 595 O O . GLY A 1 82 ? 5.963 -1.276 -8.697 1.00 77.25 82 GLY A O 1
ATOM 596 N N . ARG A 1 83 ? 5.500 -2.431 -6.843 1.00 79.31 83 ARG A N 1
ATOM 597 C CA . ARG A 1 83 ? 6.838 -2.221 -6.269 1.00 79.31 83 ARG A CA 1
ATOM 598 C C . ARG A 1 83 ? 7.959 -2.755 -7.146 1.00 79.31 83 ARG A C 1
ATOM 600 O O . ARG A 1 83 ? 8.973 -2.079 -7.290 1.00 79.31 83 ARG A O 1
ATOM 607 N N . VAL A 1 84 ? 7.809 -3.952 -7.708 1.00 78.19 84 VAL A N 1
ATOM 608 C CA . VAL A 1 84 ? 8.830 -4.542 -8.583 1.00 78.19 84 VAL A CA 1
ATOM 609 C C . VAL A 1 84 ? 8.990 -3.718 -9.861 1.00 78.19 84 VAL A C 1
ATOM 611 O O . VAL A 1 84 ? 10.125 -3.413 -10.230 1.00 78.19 84 VAL A O 1
ATOM 614 N N . ALA A 1 85 ? 7.885 -3.311 -10.492 1.00 74.12 85 ALA A N 1
ATOM 615 C CA . ALA A 1 85 ? 7.894 -2.465 -11.685 1.00 74.12 85 ALA A CA 1
ATOM 616 C C . ALA A 1 85 ? 8.613 -1.127 -11.431 1.00 74.12 85 ALA A C 1
ATOM 618 O O . ALA A 1 85 ? 9.439 -0.702 -12.239 1.00 74.12 85 ALA A O 1
ATOM 619 N N . ASP A 1 86 ? 8.390 -0.534 -10.257 1.00 74.25 86 ASP A N 1
ATOM 620 C CA . ASP A 1 86 ? 8.999 0.734 -9.837 1.00 74.25 86 ASP A CA 1
ATOM 621 C C . ASP A 1 86 ? 10.391 0.580 -9.198 1.00 74.25 86 ASP A C 1
ATOM 623 O O . ASP A 1 86 ? 10.963 1.552 -8.696 1.00 74.25 86 ASP A O 1
ATOM 627 N N . GLN A 1 87 ? 10.938 -0.641 -9.147 1.00 75.19 87 GLN A N 1
ATOM 628 C CA . GLN A 1 87 ? 12.195 -0.970 -8.457 1.00 75.19 87 GLN A CA 1
ATOM 629 C C . GLN A 1 87 ? 12.209 -0.556 -6.969 1.00 75.19 87 GLN A C 1
ATOM 631 O O . GLN A 1 87 ? 13.257 -0.266 -6.381 1.00 75.19 87 GLN A O 1
ATOM 636 N N . ARG A 1 88 ? 11.036 -0.536 -6.326 1.00 76.69 88 ARG A N 1
ATOM 637 C CA . ARG A 1 88 ? 10.867 -0.293 -4.891 1.00 76.69 88 ARG A CA 1
ATOM 638 C C . ARG A 1 88 ? 11.258 -1.559 -4.109 1.00 76.69 88 ARG A C 1
ATOM 640 O O . ARG A 1 88 ? 10.823 -2.660 -4.446 1.00 76.69 88 ARG A O 1
ATOM 647 N N . PRO A 1 89 ? 12.053 -1.452 -3.028 1.00 77.62 89 PRO A N 1
ATOM 648 C CA . PRO A 1 89 ? 12.443 -2.618 -2.244 1.00 77.62 89 PRO A CA 1
ATOM 649 C C . PRO A 1 89 ? 11.226 -3.255 -1.555 1.00 77.62 89 PRO A C 1
ATOM 651 O O . PRO A 1 89 ? 10.449 -2.575 -0.881 1.00 77.62 89 PRO A O 1
ATOM 654 N N . LEU A 1 90 ? 11.104 -4.581 -1.668 1.00 77.44 90 LEU A N 1
ATOM 655 C CA . LEU A 1 90 ? 10.048 -5.365 -1.009 1.00 77.44 90 LEU A CA 1
ATOM 656 C C . LEU A 1 90 ? 10.340 -5.624 0.474 1.00 77.44 90 LEU A C 1
ATOM 658 O O . LEU A 1 90 ? 9.425 -5.724 1.286 1.00 77.44 90 LEU A O 1
ATOM 662 N N . LYS A 1 91 ? 11.622 -5.723 0.846 1.00 77.38 91 LYS A N 1
ATOM 663 C CA . LYS A 1 91 ? 12.046 -6.107 2.201 1.00 77.38 91 LYS A CA 1
ATOM 664 C C . LYS A 1 91 ? 11.423 -5.248 3.317 1.00 77.38 91 LYS A C 1
ATOM 666 O O . LYS A 1 91 ? 10.946 -5.845 4.276 1.00 77.38 91 LYS A O 1
ATOM 671 N N . PRO A 1 92 ? 11.358 -3.905 3.216 1.00 78.31 92 PRO A N 1
ATOM 672 C CA . PRO A 1 92 ? 10.707 -3.088 4.239 1.00 78.31 92 PRO A CA 1
ATOM 673 C C . PRO A 1 92 ? 9.220 -3.417 4.435 1.00 78.31 92 PRO A C 1
ATOM 675 O O . PRO A 1 92 ? 8.771 -3.490 5.576 1.00 78.31 92 PRO A O 1
ATOM 678 N N . LEU A 1 93 ? 8.482 -3.669 3.344 1.00 76.00 93 LEU A N 1
ATOM 679 C CA . LEU A 1 93 ? 7.073 -4.076 3.394 1.00 76.00 93 LEU A CA 1
ATOM 680 C C . LEU A 1 93 ? 6.934 -5.446 4.070 1.00 76.00 93 LEU A C 1
ATOM 682 O O . LEU A 1 93 ? 6.158 -5.604 5.007 1.00 76.00 93 LEU A O 1
ATOM 686 N N . VAL A 1 94 ? 7.749 -6.418 3.654 1.00 78.00 94 VAL A N 1
ATOM 687 C CA . VAL A 1 94 ? 7.755 -7.771 4.234 1.00 78.00 94 VAL A CA 1
ATOM 688 C C . VAL A 1 94 ? 8.101 -7.743 5.726 1.00 78.00 94 VAL A C 1
ATOM 690 O O . VAL A 1 94 ? 7.452 -8.416 6.522 1.00 78.00 94 VAL A O 1
ATOM 693 N N . ASP A 1 95 ? 9.108 -6.966 6.127 1.00 81.06 95 ASP A N 1
ATOM 694 C CA . ASP A 1 95 ? 9.524 -6.841 7.527 1.00 81.06 95 ASP A CA 1
ATOM 695 C C . ASP A 1 95 ? 8.460 -6.109 8.372 1.00 81.06 95 ASP A C 1
ATOM 697 O O . ASP A 1 95 ? 8.336 -6.363 9.571 1.00 81.06 95 ASP A O 1
ATOM 701 N N . MET A 1 96 ? 7.678 -5.201 7.781 1.00 76.06 96 MET A N 1
ATOM 702 C CA . MET A 1 96 ? 6.515 -4.588 8.431 1.00 76.06 96 MET A CA 1
ATOM 703 C C . MET A 1 96 ? 5.397 -5.617 8.639 1.00 76.06 96 MET A C 1
ATOM 705 O O . MET A 1 96 ? 5.006 -5.838 9.780 1.00 76.06 96 MET A O 1
ATOM 709 N N . ILE A 1 97 ? 4.966 -6.311 7.580 1.00 76.25 97 ILE A N 1
ATOM 710 C CA . ILE A 1 97 ? 3.901 -7.327 7.645 1.00 76.25 97 ILE A CA 1
ATOM 711 C C . ILE A 1 97 ? 4.257 -8.427 8.649 1.00 76.25 97 ILE A C 1
ATOM 713 O O . ILE A 1 97 ? 3.451 -8.761 9.509 1.00 76.25 97 ILE A O 1
ATOM 717 N N . LYS A 1 98 ? 5.492 -8.945 8.612 1.00 75.62 98 LYS A N 1
ATOM 718 C CA . LYS A 1 98 ? 5.953 -9.966 9.568 1.00 75.62 98 LYS A CA 1
ATOM 719 C C . LYS A 1 98 ? 5.911 -9.487 11.016 1.00 75.62 98 LYS A C 1
ATOM 721 O O . LYS A 1 98 ? 5.633 -10.285 11.906 1.00 75.62 98 LYS A O 1
ATOM 726 N N . ARG A 1 99 ? 6.223 -8.211 11.271 1.00 73.50 99 ARG A N 1
ATOM 727 C CA . ARG A 1 99 ? 6.153 -7.635 12.623 1.00 73.50 99 ARG A CA 1
ATOM 728 C C . ARG A 1 99 ? 4.718 -7.502 13.110 1.00 73.50 99 ARG A C 1
ATOM 730 O O . ARG A 1 99 ? 4.510 -7.678 14.303 1.00 73.50 99 ARG A O 1
ATOM 737 N N . GLU A 1 100 ? 3.773 -7.202 12.227 1.00 68.81 100 GLU A N 1
ATOM 738 C CA . GLU A 1 100 ? 2.354 -7.129 12.587 1.00 68.81 100 GLU A CA 1
ATOM 739 C C . GLU A 1 100 ? 1.749 -8.526 12.770 1.00 68.81 100 GLU A C 1
ATOM 741 O O . GLU A 1 100 ? 1.198 -8.804 13.827 1.00 68.81 100 GLU A O 1
ATOM 746 N N . GLN A 1 101 ? 2.001 -9.467 11.857 1.00 68.50 101 GLN A N 1
ATOM 747 C CA . GLN A 1 101 ? 1.553 -10.862 11.996 1.00 68.50 101 GLN A CA 1
ATOM 748 C C . GLN A 1 101 ? 2.118 -11.557 13.241 1.00 68.50 101 GLN A C 1
ATOM 750 O O . GLN A 1 101 ? 1.438 -12.352 13.878 1.00 68.50 101 GLN A O 1
ATOM 755 N N . ALA A 1 102 ? 3.359 -11.252 13.637 1.00 61.72 102 ALA A N 1
ATOM 756 C CA . ALA A 1 102 ? 3.929 -11.787 14.875 1.00 61.72 102 ALA A CA 1
ATOM 757 C C . ALA A 1 102 ? 3.217 -11.278 16.146 1.00 61.72 102 ALA A C 1
ATOM 759 O O . ALA A 1 102 ? 3.410 -11.854 17.218 1.00 61.72 102 ALA A O 1
ATOM 760 N N . LYS A 1 103 ? 2.435 -10.196 16.044 1.00 60.69 103 LYS A N 1
ATOM 761 C CA . LYS A 1 103 ? 1.650 -9.611 17.139 1.00 60.69 103 LYS A CA 1
ATOM 762 C C . LYS A 1 103 ? 0.178 -10.028 17.104 1.00 60.69 103 LYS A C 1
ATOM 764 O O . LYS A 1 103 ? -0.511 -9.808 18.095 1.00 60.69 103 LYS A O 1
ATOM 769 N N . GLU A 1 104 ? -0.297 -10.623 16.011 1.00 57.47 104 GLU A N 1
ATOM 770 C CA . GLU A 1 104 ? -1.662 -11.134 15.891 1.00 57.47 104 GLU A CA 1
ATOM 771 C C . GLU A 1 104 ? -1.793 -12.456 16.666 1.00 57.47 104 GLU A C 1
ATOM 773 O O . GLU A 1 104 ? -1.393 -13.530 16.214 1.00 57.47 104 GLU A O 1
ATOM 778 N N . GLN A 1 105 ? -2.353 -12.379 17.873 1.00 59.25 105 GLN A N 1
ATOM 779 C CA . GLN A 1 105 ? -2.966 -13.520 18.554 1.00 59.25 105 GLN A CA 1
ATOM 780 C C . GLN A 1 105 ? -4.490 -13.405 18.437 1.00 59.25 105 GLN A C 1
ATOM 782 O O . GLN A 1 105 ? -5.005 -12.309 18.232 1.00 59.25 105 GLN A O 1
ATOM 787 N N . GLN A 1 106 ? -5.194 -14.543 18.517 1.00 60.31 106 GLN A N 1
ATOM 788 C CA . GLN A 1 106 ? -6.648 -14.637 18.323 1.00 60.31 106 GLN A CA 1
ATOM 789 C C . GLN A 1 106 ? -7.394 -13.486 19.007 1.00 60.31 106 GLN A C 1
ATOM 791 O O . GLN A 1 106 ? -7.185 -13.241 20.195 1.00 60.31 106 GLN A O 1
ATOM 796 N N . ALA A 1 107 ? -8.270 -12.815 18.255 1.00 65.75 107 ALA A N 1
ATOM 797 C CA . ALA A 1 107 ? -9.093 -11.741 18.789 1.00 65.75 107 ALA A CA 1
ATOM 798 C C . ALA A 1 107 ? -9.890 -12.230 20.003 1.00 65.75 107 ALA A C 1
ATOM 800 O O . ALA A 1 107 ? -10.578 -13.254 19.949 1.00 65.75 107 ALA A O 1
ATOM 801 N N . GLU A 1 108 ? -9.769 -11.493 21.103 1.00 69.56 108 GLU A N 1
ATOM 802 C CA . GLU A 1 108 ? -10.533 -11.751 22.316 1.00 69.56 108 GLU A CA 1
ATOM 803 C C . GLU A 1 108 ? -12.032 -11.495 22.054 1.00 69.56 108 GLU A C 1
ATOM 805 O O . GLU A 1 108 ? -12.381 -10.653 21.219 1.00 69.56 108 GLU A O 1
ATOM 810 N N . PRO A 1 109 ? -12.951 -12.208 22.732 1.00 72.81 109 PRO A N 1
ATOM 811 C CA . PRO A 1 109 ? -14.383 -11.967 22.583 1.00 72.81 109 PRO A CA 1
ATOM 812 C C . PRO A 1 109 ? -14.734 -10.492 22.816 1.00 72.81 109 PRO A C 1
ATOM 814 O O . PRO A 1 109 ? -14.371 -9.929 23.843 1.00 72.81 109 PRO A O 1
ATOM 817 N N . GLY A 1 110 ? -15.451 -9.883 21.869 1.00 75.19 110 GLY A N 1
ATOM 818 C CA . GLY A 1 110 ? -15.773 -8.452 21.896 1.00 75.19 110 GLY A CA 1
ATOM 819 C C . GLY A 1 110 ? -14.781 -7.558 21.146 1.00 75.19 110 GLY A C 1
ATOM 820 O O . GLY A 1 110 ? -15.049 -6.374 21.026 1.00 75.19 110 GLY A O 1
ATOM 821 N N . HIS A 1 111 ? -13.688 -8.097 20.592 1.00 79.81 111 HIS A N 1
ATOM 822 C CA . HIS A 1 111 ? -12.707 -7.344 19.801 1.00 79.81 111 HIS A CA 1
ATOM 823 C C . HIS A 1 111 ? -12.735 -7.709 18.314 1.00 79.81 111 HIS A C 1
ATOM 825 O O . HIS A 1 111 ? -13.113 -8.817 17.923 1.00 79.81 111 HIS A O 1
ATOM 831 N N . HIS A 1 112 ? -12.299 -6.777 17.465 1.00 82.81 112 HIS A N 1
ATOM 832 C CA . HIS A 1 112 ? -12.141 -7.044 16.040 1.00 82.81 112 HIS A CA 1
ATOM 833 C C . HIS A 1 112 ? -10.907 -7.920 15.747 1.00 82.81 112 HIS A C 1
ATOM 835 O O . HIS A 1 112 ? -9.927 -7.870 16.490 1.00 82.81 112 HIS A O 1
ATOM 841 N N . PRO A 1 113 ? -10.897 -8.674 14.626 1.00 77.75 113 PRO A N 1
ATOM 842 C CA . PRO A 1 113 ? -9.752 -9.496 14.210 1.00 77.75 113 PRO A CA 1
ATOM 843 C C . PRO A 1 113 ? -8.431 -8.734 14.055 1.00 77.75 113 PRO A C 1
ATOM 845 O O . PRO A 1 113 ? -7.369 -9.322 14.202 1.00 77.75 113 PRO A O 1
ATOM 848 N N . TRP A 1 114 ? -8.508 -7.437 13.758 1.00 82.25 114 TRP A N 1
ATOM 849 C CA . TRP A 1 114 ? -7.362 -6.543 13.597 1.00 82.25 114 TRP A CA 1
ATOM 850 C C . TRP A 1 114 ? -6.963 -5.829 14.895 1.00 82.25 114 TRP A C 1
ATOM 852 O O . TRP A 1 114 ? -5.994 -5.069 14.900 1.00 82.25 114 TRP A O 1
ATOM 862 N N . CYS A 1 115 ? -7.700 -6.016 15.995 1.00 84.56 115 CYS A N 1
ATOM 863 C CA . CYS A 1 115 ? -7.366 -5.378 17.260 1.00 84.56 115 CYS A CA 1
ATOM 864 C C . CYS A 1 115 ? -6.020 -5.879 17.770 1.00 84.56 115 CYS A C 1
ATOM 866 O O . CYS A 1 115 ? -5.754 -7.079 17.849 1.00 84.56 115 CYS A O 1
ATOM 868 N N . LYS A 1 116 ? -5.187 -4.943 18.211 1.00 80.44 116 LYS A N 1
ATOM 869 C CA . LYS A 1 116 ? -3.960 -5.272 18.917 1.00 80.44 116 LYS A CA 1
ATOM 870 C C . LYS A 1 116 ? -4.310 -5.740 20.331 1.00 80.44 116 LYS A C 1
ATOM 872 O O . LYS A 1 116 ? -4.985 -5.035 21.085 1.00 80.44 116 LYS A O 1
ATOM 877 N N . THR A 1 117 ? -3.816 -6.919 20.709 1.00 76.94 117 THR A N 1
ATOM 878 C CA . THR A 1 117 ? -4.072 -7.528 22.023 1.00 76.94 117 THR A CA 1
ATOM 879 C C . THR A 1 117 ? -3.717 -6.572 23.165 1.00 76.94 117 THR A C 1
ATOM 881 O O . THR A 1 117 ? -2.618 -6.010 23.199 1.00 76.94 117 THR A O 1
ATOM 884 N N . GLY A 1 118 ? -4.658 -6.375 24.094 1.00 78.56 118 GLY A N 1
ATOM 885 C CA . GLY A 1 118 ? -4.501 -5.501 25.261 1.00 78.56 118 GLY A CA 1
ATOM 886 C C . GLY A 1 118 ? -4.404 -4.000 24.960 1.00 78.56 118 GLY A C 1
ATOM 887 O O . GLY A 1 118 ? -4.154 -3.226 25.881 1.00 78.56 118 GLY A O 1
ATOM 888 N N . ALA A 1 119 ? -4.568 -3.575 23.701 1.00 82.75 119 ALA A N 1
ATOM 889 C CA . ALA A 1 119 ? -4.513 -2.162 23.321 1.00 82.75 119 ALA A CA 1
ATOM 890 C C . ALA A 1 119 ? -5.889 -1.486 23.304 1.00 82.75 119 ALA A C 1
ATOM 892 O O . ALA A 1 119 ? -5.956 -0.262 23.357 1.00 82.75 119 ALA A O 1
ATOM 893 N N . CYS A 1 120 ? -6.970 -2.264 23.232 1.00 86.38 120 CYS A N 1
ATOM 894 C CA . CYS A 1 120 ? -8.325 -1.727 23.258 1.00 86.38 120 CYS A CA 1
ATOM 895 C C . CYS A 1 120 ? -8.657 -1.182 24.652 1.00 86.38 120 CYS A C 1
ATOM 897 O O . CYS A 1 120 ? -8.359 -1.818 25.666 1.00 86.38 120 CYS A O 1
ATOM 899 N N . ILE A 1 121 ? -9.278 -0.008 24.706 1.00 85.44 121 ILE A N 1
ATOM 900 C CA . ILE A 1 121 ? -9.519 0.727 25.948 1.00 85.44 121 ILE A CA 1
ATOM 901 C C . ILE A 1 121 ? -11.019 0.769 26.201 1.00 85.44 121 ILE A C 1
ATOM 903 O O . ILE A 1 121 ? -11.756 1.375 25.436 1.00 85.44 121 ILE A O 1
ATOM 907 N N . THR A 1 122 ? -11.476 0.174 27.302 1.00 85.00 122 THR A N 1
ATOM 908 C CA . THR A 1 122 ? -12.868 0.331 27.745 1.00 85.00 122 THR A CA 1
ATOM 909 C C . THR A 1 122 ? -12.947 1.437 28.786 1.00 85.00 122 TH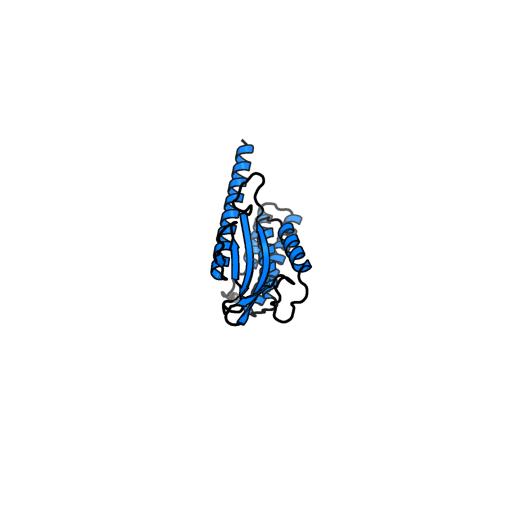R A C 1
ATOM 911 O O . THR A 1 122 ? -12.355 1.332 29.864 1.00 85.00 122 THR A O 1
ATOM 914 N N . ARG A 1 123 ? -13.665 2.510 28.464 1.00 82.12 123 ARG A N 1
ATOM 915 C CA . ARG A 1 123 ? -13.943 3.625 29.376 1.00 82.12 123 ARG A CA 1
ATOM 916 C C . ARG A 1 123 ? -15.388 3.544 29.844 1.00 82.12 123 ARG A C 1
ATOM 918 O O . ARG A 1 123 ? -16.235 3.009 29.145 1.00 82.12 123 ARG A O 1
ATOM 925 N N . HIS A 1 124 ? -15.651 4.064 31.036 1.00 80.25 124 HIS A N 1
ATOM 926 C CA . HIS A 1 124 ? -17.008 4.224 31.551 1.00 80.25 124 HIS A CA 1
ATOM 927 C C . HIS A 1 124 ? -17.281 5.721 31.623 1.00 80.25 124 HIS A C 1
ATOM 929 O O . HIS A 1 124 ? -16.527 6.439 32.288 1.00 80.25 124 HIS A O 1
ATOM 935 N N . TYR A 1 125 ? -18.300 6.183 30.906 1.00 76.44 125 TYR A N 1
ATOM 936 C CA . TYR A 1 125 ? -18.724 7.578 30.941 1.00 76.44 125 TYR A CA 1
ATOM 937 C C . TYR A 1 125 ? -19.738 7.815 32.069 1.00 76.44 125 TYR A C 1
ATOM 939 O O . TYR A 1 125 ? -20.186 6.880 32.736 1.00 76.44 125 TYR A O 1
ATOM 947 N N . ASP A 1 126 ? -20.071 9.084 32.321 1.00 79.88 126 ASP A N 1
ATOM 948 C CA . ASP A 1 126 ? -20.952 9.498 33.425 1.00 79.88 126 ASP A CA 1
ATOM 949 C C . ASP A 1 126 ? -22.380 8.919 33.318 1.00 79.88 126 ASP A C 1
ATOM 951 O O . ASP A 1 126 ? -23.109 8.873 34.309 1.00 79.88 126 ASP A O 1
ATOM 955 N N . ASP A 1 127 ? -22.780 8.452 32.132 1.00 79.75 127 ASP A N 1
ATOM 956 C CA . ASP A 1 127 ? -24.040 7.744 31.877 1.00 79.75 127 ASP A CA 1
ATOM 957 C C . ASP A 1 127 ? -24.007 6.253 32.274 1.00 79.75 127 ASP A C 1
ATOM 959 O O . ASP A 1 127 ? -25.025 5.558 32.206 1.00 79.75 127 ASP A O 1
ATOM 963 N N . GLY A 1 128 ? -22.849 5.767 32.727 1.00 74.94 128 GLY A N 1
ATOM 964 C CA . GLY A 1 128 ? -22.623 4.397 33.164 1.00 74.94 128 GLY A CA 1
ATOM 965 C C . GLY A 1 128 ? -22.524 3.378 32.029 1.00 74.94 128 GLY A C 1
ATOM 966 O O . GLY A 1 128 ? -22.386 2.190 32.329 1.00 74.94 128 GLY A O 1
ATOM 967 N N . GLN A 1 129 ? -22.585 3.797 30.760 1.00 77.19 129 GLN A N 1
ATOM 968 C CA . GLN A 1 129 ? -22.382 2.889 29.635 1.00 77.19 129 GLN A CA 1
ATOM 969 C C . GLN A 1 129 ? -20.879 2.707 29.369 1.00 77.19 129 GLN A C 1
ATOM 971 O O . GLN A 1 129 ? -20.116 3.681 29.382 1.00 77.19 129 GLN A O 1
ATOM 976 N N . PRO A 1 130 ? -20.412 1.459 29.181 1.00 78.94 130 PRO A N 1
ATOM 977 C CA . PRO A 1 130 ? -19.052 1.216 28.742 1.00 78.94 130 PRO A CA 1
ATOM 978 C C . PRO A 1 130 ? -18.921 1.590 27.263 1.00 78.94 130 PRO A C 1
ATOM 980 O O . PRO A 1 130 ? -19.747 1.201 26.441 1.00 78.94 130 PRO A O 1
ATOM 983 N N . CYS A 1 131 ? -17.849 2.295 26.929 1.00 79.19 131 CYS A N 1
ATOM 984 C CA . CYS A 1 131 ? -17.443 2.562 25.559 1.00 79.19 131 CYS A CA 1
ATOM 985 C C . CYS A 1 131 ? -16.073 1.937 25.329 1.00 79.19 131 CYS A C 1
ATOM 987 O O . CYS A 1 131 ? -15.094 2.284 26.005 1.00 79.19 131 CYS A O 1
ATOM 989 N N . THR A 1 132 ? -16.013 0.991 24.395 1.00 85.31 132 THR A N 1
ATOM 990 C CA . THR A 1 132 ? -14.768 0.342 24.002 1.00 85.31 132 THR A CA 1
ATOM 991 C C . THR A 1 132 ? -14.197 1.018 22.759 1.00 85.31 132 THR A C 1
ATOM 993 O O . THR A 1 132 ? -14.806 1.070 21.691 1.00 85.31 132 THR A O 1
ATOM 996 N N . GLU A 1 133 ? -12.989 1.545 22.923 1.00 86.50 133 GLU A N 1
ATOM 997 C CA . GLU A 1 133 ? -12.124 2.032 21.860 1.00 86.50 133 GLU A CA 1
ATOM 998 C C . GLU A 1 133 ? -11.259 0.868 21.375 1.00 86.50 133 GLU A C 1
ATOM 1000 O O . GLU A 1 133 ? -10.381 0.377 22.092 1.00 86.50 133 GLU A O 1
ATOM 1005 N N . HIS A 1 134 ? -11.524 0.408 20.157 1.00 87.88 134 HIS A N 1
ATOM 1006 C CA . HIS A 1 134 ? -10.752 -0.627 19.486 1.00 87.88 134 HIS A CA 1
ATOM 1007 C C . HIS A 1 134 ? -9.532 -0.009 18.820 1.00 87.88 134 HIS A C 1
ATOM 1009 O O . HIS A 1 134 ? -9.664 0.932 18.041 1.00 87.88 134 HIS A O 1
ATOM 1015 N N . VAL A 1 135 ? -8.352 -0.557 19.112 1.00 86.94 135 VAL A N 1
ATOM 1016 C CA . VAL A 1 135 ? -7.063 -0.050 18.621 1.00 86.94 135 VAL A CA 1
ATOM 1017 C C . VAL A 1 135 ? -6.351 -1.155 17.851 1.00 86.94 135 VAL A C 1
ATOM 1019 O O . VAL A 1 135 ? -6.097 -2.239 18.382 1.00 86.94 135 VAL A O 1
ATOM 1022 N N . GLY A 1 136 ? -6.041 -0.879 16.593 1.00 86.00 136 GLY A N 1
ATOM 1023 C CA . GLY A 1 136 ? -5.392 -1.785 15.658 1.00 86.00 136 GLY A CA 1
ATOM 1024 C C . GLY A 1 136 ? -3.896 -1.508 15.469 1.00 86.00 136 GLY A C 1
ATOM 1025 O O . GLY A 1 136 ? -3.228 -0.971 16.363 1.00 86.00 136 GLY A O 1
ATOM 1026 N N . PRO A 1 137 ? -3.336 -1.911 14.315 1.00 84.94 137 PRO A N 1
ATOM 1027 C CA . PRO A 1 137 ? -1.943 -1.667 13.972 1.00 84.94 137 PRO A CA 1
ATOM 1028 C C . PRO A 1 137 ? -1.620 -0.175 13.890 1.00 84.94 137 PRO A C 1
ATOM 1030 O O . PRO A 1 137 ? -2.460 0.640 13.508 1.00 84.94 137 PRO A O 1
ATOM 1033 N N . ARG A 1 138 ? -0.363 0.155 14.199 1.00 86.38 138 ARG A N 1
ATOM 1034 C CA . ARG A 1 138 ? 0.191 1.508 14.106 1.00 86.38 138 ARG A CA 1
ATOM 1035 C C . ARG A 1 138 ? 1.426 1.513 13.221 1.00 86.38 138 ARG A C 1
ATOM 1037 O O . ARG A 1 138 ? 2.323 0.688 13.404 1.00 86.38 138 ARG A O 1
ATOM 1044 N N . ILE A 1 139 ? 1.496 2.491 12.329 1.00 86.75 139 ILE A N 1
ATOM 1045 C CA . ILE A 1 139 ? 2.675 2.803 11.526 1.00 86.75 139 ILE A CA 1
ATOM 1046 C C . ILE A 1 139 ? 3.198 4.193 11.889 1.00 86.75 139 ILE A C 1
ATOM 1048 O O . ILE A 1 139 ? 2.430 5.122 12.125 1.00 86.75 139 ILE A O 1
ATOM 1052 N N . ASP A 1 140 ? 4.520 4.333 11.924 1.00 86.88 140 ASP A N 1
ATOM 1053 C CA . ASP A 1 140 ? 5.205 5.592 12.210 1.00 86.88 140 ASP A CA 1
ATOM 1054 C C . ASP A 1 140 ? 6.216 5.884 11.094 1.00 86.88 140 ASP A C 1
ATOM 1056 O O . ASP A 1 140 ? 7.027 5.026 10.729 1.00 86.88 140 ASP A O 1
ATOM 1060 N N . MET A 1 141 ? 6.202 7.113 10.578 1.00 86.88 141 MET A N 1
ATOM 1061 C CA . MET A 1 141 ? 7.264 7.630 9.724 1.00 86.88 141 MET A CA 1
ATOM 1062 C C . MET A 1 141 ? 8.368 8.218 10.616 1.00 86.88 141 MET A C 1
ATOM 1064 O O . MET A 1 141 ? 8.117 9.184 11.347 1.00 86.88 141 MET A O 1
ATOM 1068 N N . PRO A 1 142 ? 9.591 7.658 10.588 1.00 83.31 142 PRO A N 1
ATOM 1069 C CA . PRO A 1 142 ? 10.673 8.145 11.428 1.00 83.31 142 PRO A CA 1
ATOM 1070 C C . PRO A 1 142 ? 11.113 9.541 10.985 1.00 83.31 142 PRO A C 1
ATOM 1072 O O . PRO A 1 142 ? 11.147 9.850 9.793 1.00 83.31 142 PRO A O 1
ATOM 1075 N N . ILE A 1 143 ? 11.517 10.365 11.949 1.00 84.69 143 ILE A N 1
ATOM 1076 C CA . ILE A 1 143 ? 12.107 11.669 11.652 1.00 84.69 143 ILE A CA 1
ATOM 1077 C C . ILE A 1 143 ? 13.496 11.462 11.022 1.00 84.69 143 ILE A C 1
ATOM 1079 O O . ILE A 1 143 ? 14.315 10.726 11.587 1.00 84.69 143 ILE A O 1
ATOM 1083 N N . PRO A 1 144 ? 13.796 12.107 9.878 1.00 86.44 144 PRO A N 1
ATOM 1084 C CA . PRO A 1 144 ? 15.138 12.132 9.314 1.00 86.44 144 PRO A CA 1
ATOM 1085 C C . PRO A 1 144 ? 16.175 12.624 10.324 1.00 86.44 144 PRO A C 1
ATOM 1087 O O . PRO A 1 144 ? 15.918 13.524 11.122 1.00 86.44 144 PRO A O 1
ATOM 1090 N N . LYS A 1 145 ? 17.382 12.059 10.273 1.00 86.69 145 LYS A N 1
ATOM 1091 C CA . LYS A 1 145 ? 18.467 12.481 11.160 1.00 86.69 145 LYS A CA 1
ATOM 1092 C C . LYS A 1 145 ? 18.663 14.002 11.069 1.00 86.69 145 LYS A C 1
ATOM 1094 O O . LYS A 1 145 ? 18.670 14.556 9.974 1.00 86.69 145 LYS A O 1
ATOM 1099 N N . ASP A 1 146 ? 18.822 14.637 12.227 1.00 87.62 146 ASP A N 1
ATOM 1100 C CA . ASP A 1 146 ? 19.066 16.076 12.383 1.00 87.62 146 ASP A CA 1
ATOM 1101 C C . ASP A 1 146 ? 17.866 16.989 12.032 1.00 87.62 146 ASP A C 1
ATOM 1103 O O . ASP A 1 146 ? 17.976 18.211 12.130 1.00 87.62 146 ASP A O 1
ATOM 1107 N N . MET A 1 147 ? 16.695 16.427 11.700 1.00 83.38 147 MET A N 1
ATOM 1108 C CA . MET A 1 147 ? 15.443 17.181 11.593 1.00 83.38 147 MET A CA 1
ATOM 1109 C C . MET A 1 147 ? 14.786 17.321 12.974 1.00 83.38 147 MET A C 1
ATOM 1111 O O . MET A 1 147 ? 14.631 16.349 13.708 1.00 83.38 147 MET A O 1
ATOM 1115 N N . GLY A 1 148 ? 14.381 18.541 13.332 1.00 80.06 148 GLY A N 1
ATOM 1116 C CA . GLY A 1 148 ? 13.551 18.799 14.508 1.00 80.06 148 GLY A CA 1
ATOM 1117 C C . GLY A 1 148 ? 12.074 18.816 14.126 1.00 80.06 148 GLY A C 1
ATOM 1118 O O . GLY A 1 148 ? 11.693 19.552 13.220 1.00 80.06 148 GLY A O 1
ATOM 1119 N N . CYS A 1 149 ? 11.244 18.040 14.824 1.00 76.81 149 CYS A N 1
ATOM 1120 C CA . CYS A 1 149 ? 9.790 18.054 14.657 1.00 76.81 149 CYS A CA 1
ATOM 1121 C C . CYS A 1 149 ? 9.107 18.245 16.015 1.00 76.81 149 CYS A C 1
ATOM 1123 O O . CYS A 1 149 ? 9.593 17.741 17.034 1.00 76.81 149 CYS A O 1
ATOM 1125 N N . ALA A 1 150 ? 7.974 18.951 16.038 1.00 68.25 150 ALA A N 1
ATOM 1126 C CA . ALA A 1 150 ? 7.147 19.035 17.239 1.00 68.25 150 ALA A CA 1
ATOM 1127 C C . ALA A 1 150 ? 6.716 17.617 17.658 1.00 68.25 150 ALA A C 1
ATOM 1129 O O . ALA A 1 150 ? 6.400 16.780 16.817 1.00 68.25 150 ALA A O 1
ATOM 1130 N N . SER A 1 151 ? 6.797 17.319 18.957 1.00 73.88 151 SER A N 1
ATOM 1131 C CA . SER A 1 151 ? 6.495 15.994 19.531 1.00 73.88 151 SER A CA 1
ATOM 1132 C C . SER A 1 151 ? 7.341 14.824 19.009 1.00 73.88 151 SER A C 1
ATOM 1134 O O . SER A 1 151 ? 7.002 13.669 19.252 1.00 73.88 151 SER A O 1
ATOM 1136 N N . ASN A 1 152 ? 8.469 15.102 18.344 1.00 74.06 152 ASN A N 1
ATOM 1137 C CA . ASN A 1 152 ? 9.408 14.092 17.857 1.00 74.06 152 ASN A CA 1
ATOM 1138 C C . ASN A 1 152 ? 8.747 12.999 16.989 1.00 74.06 152 ASN A C 1
ATOM 1140 O O . ASN A 1 152 ? 9.153 11.836 17.016 1.00 74.06 152 ASN A O 1
ATOM 1144 N N . GLN A 1 153 ? 7.762 13.395 16.178 1.00 77.06 153 GLN A N 1
ATOM 1145 C CA . GLN A 1 153 ? 7.111 12.524 15.212 1.00 77.06 153 GLN A CA 1
ATOM 1146 C C . GLN A 1 153 ? 6.886 13.243 13.880 1.00 77.06 153 GLN A C 1
ATOM 1148 O O . GLN A 1 153 ? 6.450 14.393 13.873 1.00 77.06 153 GLN A O 1
ATOM 1153 N N . LEU A 1 154 ? 7.203 12.582 12.761 1.00 85.62 154 LEU A N 1
ATOM 1154 C CA . LEU A 1 154 ? 6.924 13.136 11.435 1.00 85.62 154 LEU A CA 1
ATOM 1155 C C . LEU A 1 154 ? 5.490 12.811 11.021 1.00 85.62 154 LEU A C 1
ATOM 1157 O O . LEU A 1 154 ? 4.707 13.725 10.824 1.00 85.62 154 LEU A O 1
ATOM 1161 N N . LEU A 1 155 ? 5.138 11.526 10.956 1.00 90.50 155 LEU A N 1
ATOM 1162 C CA . LEU A 1 155 ? 3.767 11.062 10.736 1.00 90.50 155 LEU A CA 1
ATOM 1163 C C . LEU A 1 155 ? 3.508 9.779 11.535 1.00 90.50 155 LEU A C 1
ATOM 1165 O O . LEU A 1 155 ? 4.416 8.962 11.698 1.00 90.50 155 LEU A O 1
ATOM 1169 N N . SER A 1 156 ? 2.274 9.572 11.981 1.00 90.06 156 SER A N 1
ATOM 1170 C CA . SER A 1 156 ? 1.747 8.257 12.352 1.00 90.06 156 SER A CA 1
ATOM 1171 C C . SER A 1 156 ? 0.344 8.044 11.863 1.00 90.06 156 SER A C 1
ATOM 1173 O O . SER A 1 156 ? -0.438 8.990 11.793 1.00 90.06 156 SER A O 1
ATOM 1175 N N . ALA A 1 157 ? 0.037 6.774 11.646 1.00 91.69 157 ALA A N 1
ATOM 1176 C CA . ALA A 1 157 ? -1.307 6.308 11.415 1.00 91.69 157 ALA A CA 1
ATOM 1177 C C . ALA A 1 157 ? -1.606 5.097 12.303 1.00 91.69 157 ALA A C 1
ATOM 1179 O O . ALA A 1 157 ? -0.774 4.190 12.397 1.00 91.69 157 ALA A O 1
ATOM 1180 N N . ASP A 1 158 ? -2.775 5.066 12.927 1.00 89.25 158 ASP A N 1
ATOM 1181 C CA . ASP A 1 158 ? -3.302 3.912 13.649 1.00 89.25 158 ASP A CA 1
ATOM 1182 C C . ASP A 1 158 ? -4.757 3.624 13.277 1.00 89.25 158 ASP A C 1
ATOM 1184 O O . ASP A 1 158 ? -5.548 4.533 13.037 1.00 89.25 158 ASP A O 1
ATOM 1188 N N . LEU A 1 159 ? -5.107 2.338 13.189 1.00 89.94 159 LEU A N 1
ATOM 1189 C CA . LEU A 1 159 ? -6.476 1.905 12.904 1.00 89.94 159 LEU A CA 1
ATOM 1190 C C . LEU A 1 159 ? -7.306 1.929 14.191 1.00 89.94 159 LEU A C 1
ATOM 1192 O O . LEU A 1 159 ? -6.915 1.311 15.179 1.00 89.94 159 LEU A O 1
ATOM 1196 N N . HIS A 1 160 ? -8.451 2.603 14.178 1.00 87.81 160 HIS A N 1
ATOM 1197 C CA . HIS A 1 160 ? -9.350 2.739 15.323 1.00 87.81 160 HIS A CA 1
ATOM 1198 C C . HIS A 1 160 ? -10.795 2.404 14.955 1.00 87.81 160 HIS A C 1
ATOM 1200 O O . HIS A 1 160 ? -11.241 2.645 13.835 1.00 87.81 160 HIS A O 1
ATOM 1206 N N . ALA A 1 161 ? -11.558 1.907 15.926 1.00 87.69 161 ALA A N 1
ATOM 1207 C CA . ALA A 1 161 ? -13.017 1.919 15.873 1.00 87.69 161 ALA A CA 1
ATOM 1208 C C . ALA A 1 161 ? -13.581 2.238 17.260 1.00 87.69 161 ALA A C 1
ATOM 1210 O O . ALA A 1 161 ? -13.060 1.771 18.271 1.00 87.69 161 ALA A O 1
ATOM 1211 N N . LEU A 1 162 ? -14.644 3.035 17.313 1.00 80.88 162 LEU A N 1
ATOM 1212 C CA . LEU A 1 162 ? -15.336 3.384 18.552 1.00 80.88 162 LEU A CA 1
ATOM 1213 C C . LEU A 1 162 ? -16.738 2.789 18.501 1.00 80.88 162 LEU A C 1
ATOM 1215 O O . LEU A 1 162 ? -17.493 3.110 17.591 1.00 80.88 162 LEU A O 1
ATOM 1219 N N . GLU A 1 163 ? -17.103 1.954 19.473 1.00 75.00 163 GLU A N 1
ATOM 1220 C CA . GLU A 1 163 ? -18.398 1.252 19.450 1.00 75.00 163 GLU A CA 1
ATOM 1221 C C . GLU A 1 163 ? -19.619 2.188 19.475 1.00 75.00 163 GLU A C 1
ATOM 1223 O O . GLU A 1 163 ? -20.655 1.865 18.897 1.00 75.00 163 GLU A O 1
ATOM 1228 N N . GLU A 1 164 ? -19.501 3.362 20.101 1.00 66.56 164 GLU A N 1
ATOM 1229 C CA . GLU A 1 164 ? -20.583 4.357 20.187 1.00 66.56 164 GLU A CA 1
ATOM 1230 C C . GLU A 1 164 ? -20.872 5.070 18.862 1.00 66.56 164 GLU A C 1
ATOM 1232 O O . GLU A 1 164 ? -21.979 5.571 18.645 1.00 66.56 164 GLU A O 1
ATOM 1237 N N . PHE A 1 165 ? -19.894 5.115 17.959 1.00 61.44 165 PHE A N 1
ATOM 1238 C CA . PHE A 1 165 ? -20.053 5.725 16.652 1.00 61.44 165 PHE A CA 1
ATOM 1239 C C . PHE A 1 165 ? -20.214 4.593 15.649 1.00 61.44 165 PHE A C 1
ATOM 1241 O O . PHE A 1 165 ? -19.256 3.918 15.308 1.00 61.44 165 PHE A O 1
ATOM 1248 N N . SER A 1 166 ? -21.423 4.407 15.118 1.00 56.59 166 SER A N 1
ATOM 1249 C CA . SER A 1 166 ? -21.748 3.417 14.074 1.00 56.59 166 SER A CA 1
ATOM 1250 C C . SER A 1 166 ? -20.960 3.573 12.756 1.00 56.59 166 SER A C 1
ATOM 1252 O O . SER A 1 166 ? -21.328 2.980 11.742 1.00 56.59 166 SER A O 1
ATOM 1254 N N . GLY A 1 167 ? -19.934 4.425 12.726 1.00 62.06 167 GLY A N 1
ATOM 1255 C CA . GLY A 1 167 ? -18.971 4.498 11.644 1.00 62.06 167 GLY A CA 1
ATOM 1256 C C . GLY A 1 167 ? -18.079 3.261 11.666 1.00 62.06 167 GLY A C 1
ATOM 1257 O O . GLY A 1 167 ? -17.725 2.748 12.722 1.00 62.06 167 GLY A O 1
ATOM 1258 N N . GLY A 1 168 ? -17.743 2.751 10.484 1.00 79.31 168 GLY A N 1
ATOM 1259 C CA . GLY A 1 168 ? -16.754 1.685 10.353 1.00 79.31 168 GLY A CA 1
ATOM 1260 C C . GLY A 1 168 ? -15.373 2.095 10.893 1.00 79.31 168 GLY A C 1
ATOM 1261 O O . GLY A 1 168 ? -15.200 3.211 11.384 1.00 79.31 168 GLY A O 1
ATOM 1262 N N . PRO A 1 169 ? -14.372 1.208 10.791 1.00 85.38 169 PRO A N 1
ATOM 1263 C CA . PRO A 1 169 ? -13.021 1.527 11.229 1.00 85.38 169 PRO A CA 1
ATOM 1264 C C . PRO A 1 169 ? -12.483 2.767 10.502 1.00 85.38 169 PRO A C 1
ATOM 1266 O O . PRO A 1 169 ? -12.724 2.955 9.308 1.00 85.38 169 PRO A O 1
ATOM 1269 N N . GLN A 1 170 ? -11.750 3.600 11.233 1.00 90.31 170 GLN A N 1
ATOM 1270 C CA . GLN A 1 170 ? -11.132 4.833 10.755 1.00 90.31 170 GLN A CA 1
ATOM 1271 C C . GLN A 1 170 ? -9.637 4.818 11.051 1.00 90.31 170 GLN A C 1
ATOM 1273 O O . GLN A 1 170 ? -9.183 4.159 11.986 1.00 90.31 170 GLN A O 1
ATOM 1278 N N . VAL A 1 171 ? -8.866 5.574 10.279 1.00 90.88 171 VAL A N 1
ATOM 1279 C CA . VAL A 1 171 ? -7.440 5.767 10.543 1.00 90.88 171 VAL A CA 1
ATOM 1280 C C . VAL A 1 171 ? -7.233 7.093 11.262 1.00 90.88 171 VAL A C 1
ATOM 1282 O O . VAL A 1 171 ? -7.531 8.154 10.721 1.00 90.88 171 VAL A O 1
ATOM 1285 N N . SER A 1 172 ? -6.703 7.037 12.480 1.00 90.75 172 SER A N 1
ATOM 1286 C CA . SER A 1 172 ? -6.157 8.203 13.171 1.00 90.75 172 SER A CA 1
ATOM 1287 C C . SER A 1 172 ? -4.829 8.564 12.513 1.00 90.75 172 SER A C 1
ATOM 1289 O O . SER A 1 172 ? -3.884 7.787 12.556 1.00 90.75 172 SER A O 1
ATOM 1291 N N . PHE A 1 173 ? -4.766 9.721 11.857 1.00 91.75 173 PHE A N 1
ATOM 1292 C CA . PHE A 1 173 ? -3.596 10.210 11.130 1.00 91.75 173 PHE A CA 1
ATOM 1293 C C . PHE A 1 173 ? -3.056 11.481 11.792 1.00 91.75 173 PHE A C 1
ATOM 1295 O O . PHE A 1 173 ? -3.781 12.463 11.955 1.00 91.75 173 PHE A O 1
ATOM 1302 N N . ASN A 1 174 ? -1.788 11.476 12.207 1.00 90.19 174 ASN A N 1
ATOM 1303 C CA . ASN A 1 174 ? -1.204 12.529 13.042 1.00 90.19 174 ASN A CA 1
ATOM 1304 C C . ASN A 1 174 ? 0.227 12.896 12.611 1.00 90.19 174 ASN A C 1
ATOM 1306 O O . ASN A 1 174 ? 0.996 12.043 12.187 1.00 90.19 174 ASN A O 1
ATOM 1310 N N . SER A 1 175 ? 0.599 14.165 12.791 1.00 87.00 175 SER A N 1
ATOM 1311 C CA . SER A 1 175 ? 1.941 14.732 12.601 1.00 87.00 175 SER A CA 1
ATOM 1312 C C . SER A 1 175 ? 2.464 15.380 13.898 1.00 87.00 175 SER A C 1
ATOM 1314 O O . SER A 1 175 ? 2.801 16.565 13.926 1.00 87.00 175 SER A O 1
ATOM 1316 N N . GLY A 1 176 ? 2.483 14.634 15.008 1.00 74.88 176 GLY A N 1
ATOM 1317 C CA . GLY A 1 176 ? 2.996 15.123 16.296 1.00 74.88 176 GLY A CA 1
ATOM 1318 C C . GLY A 1 176 ? 2.154 16.226 16.961 1.00 74.88 176 GLY A C 1
ATOM 1319 O O . GLY A 1 176 ? 2.645 16.929 17.844 1.00 74.88 176 GLY A O 1
ATOM 1320 N N . GLY A 1 177 ? 0.896 16.400 16.558 1.00 74.19 177 GLY A N 1
ATOM 1321 C CA . GLY A 1 177 ? -0.013 17.431 17.060 1.00 74.19 177 GLY A CA 1
ATOM 1322 C C . GLY A 1 177 ? -1.454 16.930 17.136 1.00 74.19 177 GLY A C 1
ATOM 1323 O O . GLY A 1 177 ? -1.707 15.812 17.586 1.00 74.19 177 GLY A O 1
ATOM 1324 N N . ASN A 1 178 ? -2.405 17.757 16.698 1.00 74.94 178 ASN A N 1
ATOM 1325 C CA . ASN A 1 178 ? -3.789 17.319 16.527 1.00 74.94 178 ASN A CA 1
ATOM 1326 C C . ASN A 1 178 ? -3.893 16.508 15.232 1.00 74.94 178 ASN A C 1
ATOM 1328 O O . ASN A 1 178 ? -3.614 17.035 14.156 1.00 74.94 178 ASN A O 1
ATOM 1332 N N . GLY A 1 179 ? -4.262 15.236 15.359 1.00 82.62 179 GLY A N 1
ATOM 1333 C CA . GLY A 1 179 ? -4.540 14.367 14.221 1.00 82.62 179 GLY A CA 1
ATOM 1334 C C . GLY A 1 179 ? -5.955 14.541 13.672 1.00 82.62 179 GLY A C 1
ATOM 1335 O O . GLY A 1 179 ? -6.755 15.325 14.186 1.00 82.62 179 GLY A O 1
ATOM 1336 N N . VAL A 1 180 ? -6.256 13.768 12.635 1.00 89.94 180 VAL A N 1
ATOM 1337 C CA . VAL A 1 180 ? -7.580 13.638 12.017 1.00 89.94 180 VAL A CA 1
ATOM 1338 C C . VAL A 1 180 ? -7.986 12.168 11.976 1.00 89.94 180 VAL A C 1
ATOM 1340 O O . VAL A 1 180 ? -7.125 11.292 11.968 1.00 89.94 180 VAL A O 1
ATOM 1343 N N . LEU A 1 181 ? -9.291 11.897 11.956 1.00 90.06 181 LEU A N 1
ATOM 1344 C CA . LEU A 1 181 ? -9.830 10.561 11.705 1.00 90.06 181 LEU A CA 1
ATOM 1345 C C . LEU A 1 181 ? -10.253 10.483 10.238 1.00 90.06 181 LEU A C 1
ATOM 1347 O O . LEU A 1 181 ? -11.079 11.281 9.798 1.00 90.06 181 LEU A O 1
ATOM 1351 N N . LEU A 1 182 ? -9.671 9.545 9.498 1.00 91.00 182 LEU A N 1
ATOM 1352 C CA . LEU A 1 182 ? -9.900 9.350 8.070 1.00 91.00 182 LEU A CA 1
ATOM 1353 C C . LEU A 1 182 ? -10.799 8.131 7.847 1.00 91.00 182 LEU A C 1
ATOM 1355 O O . LEU A 1 182 ? -10.537 7.056 8.398 1.00 91.00 182 LEU A O 1
ATOM 1359 N N . GLY A 1 183 ? -11.857 8.300 7.053 1.00 89.88 183 GLY A N 1
ATOM 1360 C CA . GLY A 1 183 ? -12.611 7.189 6.479 1.00 89.88 183 GLY A CA 1
ATOM 13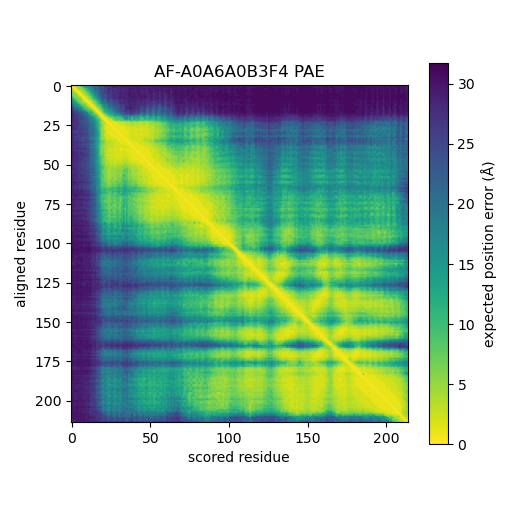61 C C . GLY A 1 183 ? -11.899 6.623 5.250 1.00 89.88 183 GLY A C 1
ATOM 1362 O O . GLY A 1 183 ? -10.804 7.057 4.906 1.00 89.88 183 GLY A O 1
ATOM 1363 N N . GLY A 1 184 ? -12.517 5.639 4.589 1.00 88.81 184 GLY A N 1
ATOM 1364 C CA . GLY A 1 184 ? -11.946 5.001 3.394 1.00 88.81 184 GLY A CA 1
ATOM 1365 C C . GLY A 1 184 ? -1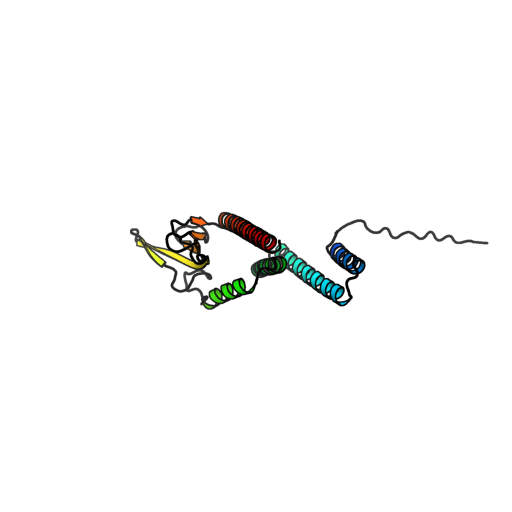1.574 6.003 2.290 1.00 88.81 184 GLY A C 1
ATOM 1366 O O . GLY A 1 184 ? -10.400 6.080 1.951 1.00 88.81 184 GLY A O 1
ATOM 1367 N N . PRO A 1 185 ? -12.519 6.826 1.793 1.00 90.00 185 PRO A N 1
ATOM 1368 C CA . PRO A 1 185 ? -12.228 7.782 0.725 1.00 90.00 185 PRO A CA 1
ATOM 1369 C C . PRO A 1 185 ? -11.158 8.814 1.097 1.00 90.00 185 PRO A C 1
ATOM 1371 O O . PRO A 1 185 ? -10.278 9.097 0.293 1.00 90.00 185 PRO A O 1
ATOM 1374 N N . GLU A 1 186 ? -11.197 9.362 2.317 1.00 91.31 186 GLU A N 1
ATOM 1375 C CA . GLU A 1 186 ? -10.197 10.345 2.749 1.00 91.31 186 GLU A CA 1
ATOM 1376 C C . GLU A 1 186 ? -8.815 9.708 2.953 1.00 91.31 186 GLU A C 1
ATOM 1378 O O . GLU A 1 186 ? -7.791 10.354 2.738 1.00 91.31 186 GLU A O 1
ATOM 1383 N N . LEU A 1 187 ? -8.770 8.442 3.376 1.00 92.12 187 LEU A N 1
ATOM 1384 C CA . LEU A 1 187 ? -7.526 7.685 3.470 1.00 92.12 187 LEU A CA 1
ATOM 1385 C C . LEU A 1 187 ? -6.933 7.418 2.082 1.00 92.12 187 LEU A C 1
ATOM 1387 O O . LEU A 1 187 ? -5.723 7.565 1.928 1.00 92.12 187 LEU A O 1
ATOM 1391 N N . ASP A 1 188 ? -7.762 7.071 1.095 1.00 89.00 188 ASP A N 1
ATOM 1392 C CA . ASP A 1 188 ? -7.329 6.854 -0.290 1.00 89.00 188 ASP A CA 1
ATOM 1393 C C . ASP A 1 188 ? -6.706 8.135 -0.876 1.00 89.00 188 ASP A C 1
ATOM 1395 O O . ASP A 1 188 ? -5.601 8.092 -1.416 1.00 89.00 188 ASP A O 1
ATOM 1399 N N . GLU A 1 189 ? -7.338 9.297 -0.668 1.00 91.19 189 GLU A N 1
ATOM 1400 C CA . GLU A 1 189 ? -6.781 10.598 -1.078 1.00 91.19 189 GLU A CA 1
ATOM 1401 C C . GLU A 1 189 ? -5.413 10.876 -0.429 1.00 91.19 189 GLU A C 1
ATOM 1403 O O . GLU A 1 189 ? -4.465 11.289 -1.099 1.00 91.19 189 GLU A O 1
ATOM 1408 N N . VAL A 1 190 ? -5.271 10.606 0.875 1.00 93.00 190 VAL A N 1
ATOM 1409 C CA . VAL A 1 190 ? -3.991 10.782 1.583 1.00 93.00 190 VAL A CA 1
ATOM 1410 C C . VAL A 1 190 ? -2.919 9.816 1.067 1.00 93.00 190 VAL A C 1
ATOM 1412 O O . VAL A 1 190 ? -1.744 10.187 1.006 1.00 93.00 190 VAL A O 1
ATOM 1415 N N . ILE A 1 191 ? -3.289 8.587 0.698 1.00 89.50 191 ILE A N 1
ATOM 1416 C CA . ILE A 1 191 ? -2.367 7.617 0.092 1.00 89.50 191 ILE A CA 1
ATOM 1417 C C . ILE A 1 191 ? -1.848 8.148 -1.249 1.00 89.50 191 ILE A C 1
ATOM 1419 O O . ILE A 1 191 ? -0.629 8.161 -1.451 1.00 89.50 191 ILE A O 1
ATOM 1423 N N . ASP A 1 192 ? -2.734 8.643 -2.113 1.00 84.06 192 ASP A N 1
ATOM 1424 C CA . ASP A 1 192 ? -2.375 9.198 -3.425 1.00 84.06 192 ASP A CA 1
ATOM 1425 C C . ASP A 1 192 ? -1.459 10.430 -3.304 1.00 84.06 192 ASP A C 1
ATOM 1427 O O . ASP A 1 192 ? -0.451 10.559 -4.017 1.00 84.06 192 ASP A O 1
ATOM 1431 N N . ASP A 1 193 ? -1.755 11.320 -2.353 1.00 90.75 193 ASP A N 1
ATOM 1432 C CA . ASP A 1 193 ? -0.936 12.500 -2.067 1.00 90.75 193 ASP A CA 1
ATOM 1433 C C . ASP A 1 193 ? 0.465 12.116 -1.565 1.00 90.75 193 ASP A C 1
ATOM 1435 O O . ASP A 1 193 ? 1.478 12.692 -1.986 1.00 90.75 193 ASP A O 1
ATOM 1439 N N . LEU A 1 194 ? 0.551 11.120 -0.675 1.00 92.00 194 LEU A N 1
ATOM 1440 C CA . LEU A 1 194 ? 1.827 10.623 -0.164 1.00 92.00 194 LEU A CA 1
ATOM 1441 C C . LEU A 1 194 ? 2.649 9.929 -1.255 1.00 92.00 194 LEU A C 1
ATOM 1443 O O . LEU A 1 194 ? 3.870 10.116 -1.287 1.00 92.00 194 LEU A O 1
ATOM 1447 N N . ASP A 1 195 ? 2.026 9.167 -2.154 1.00 86.94 195 ASP A N 1
ATOM 1448 C CA . ASP A 1 195 ? 2.742 8.526 -3.262 1.00 86.94 195 ASP A CA 1
ATOM 1449 C C . ASP A 1 195 ? 3.297 9.572 -4.237 1.00 86.94 195 ASP A C 1
ATOM 1451 O O . ASP A 1 195 ? 4.494 9.570 -4.547 1.00 86.94 195 ASP A O 1
ATOM 1455 N N . THR A 1 196 ? 2.481 10.571 -4.588 1.00 83.00 196 THR A N 1
ATOM 1456 C CA . THR A 1 196 ? 2.903 11.722 -5.400 1.00 83.00 196 THR A CA 1
ATOM 1457 C C . THR A 1 196 ? 4.082 12.463 -4.761 1.00 83.00 196 THR A C 1
ATOM 1459 O O . THR A 1 196 ? 5.064 12.808 -5.431 1.00 83.00 196 THR A O 1
ATOM 1462 N N . PHE A 1 197 ? 4.035 12.690 -3.445 1.00 89.44 197 PHE A N 1
ATOM 1463 C CA . PHE A 1 197 ? 5.130 13.318 -2.708 1.00 89.44 197 PHE A CA 1
ATOM 1464 C C . PHE A 1 197 ? 6.418 12.487 -2.772 1.00 89.44 197 PHE A C 1
ATOM 1466 O O . PHE A 1 197 ? 7.503 13.022 -3.037 1.00 89.44 197 PHE A O 1
ATOM 1473 N N . VAL A 1 198 ? 6.317 11.173 -2.567 1.00 88.12 198 VAL A N 1
ATOM 1474 C CA . VAL A 1 198 ? 7.461 10.257 -2.644 1.00 88.12 198 VAL A CA 1
ATOM 1475 C C . VAL A 1 198 ? 8.056 10.236 -4.056 1.00 88.12 198 VAL A C 1
ATOM 1477 O O . VAL A 1 198 ? 9.284 10.244 -4.201 1.00 88.12 198 VAL A O 1
ATOM 1480 N N . ASP A 1 199 ? 7.233 10.277 -5.100 1.00 79.88 199 ASP A N 1
ATOM 1481 C CA . ASP A 1 199 ? 7.695 10.394 -6.483 1.00 79.88 199 ASP A CA 1
ATOM 1482 C C . ASP A 1 199 ? 8.425 11.709 -6.761 1.00 79.88 199 ASP A C 1
ATOM 1484 O O . ASP A 1 199 ? 9.489 11.713 -7.399 1.00 79.88 199 ASP A O 1
ATOM 1488 N N . GLY A 1 200 ? 7.934 12.810 -6.192 1.00 83.75 200 GLY A N 1
ATOM 1489 C CA . GLY A 1 200 ? 8.641 14.088 -6.164 1.00 83.75 200 GLY A CA 1
ATOM 1490 C C . GLY A 1 200 ? 10.032 13.964 -5.532 1.00 83.75 200 GLY A C 1
ATOM 1491 O O . GLY A 1 200 ? 11.031 14.369 -6.138 1.00 83.75 200 GLY A O 1
ATOM 1492 N N . LEU A 1 201 ? 10.143 13.326 -4.360 1.00 88.12 201 LEU A N 1
ATOM 1493 C CA . LEU A 1 201 ? 11.433 13.086 -3.697 1.00 88.12 201 LEU A CA 1
ATOM 1494 C C . LEU A 1 201 ? 12.384 12.235 -4.553 1.00 88.12 201 LEU A C 1
ATOM 1496 O O . LEU A 1 201 ? 13.583 12.528 -4.633 1.00 88.12 201 LEU A O 1
ATOM 1500 N N . ARG A 1 202 ? 11.874 11.201 -5.235 1.00 85.38 202 ARG A N 1
ATOM 1501 C CA . ARG A 1 202 ? 12.669 10.376 -6.165 1.00 85.38 202 ARG A CA 1
ATOM 1502 C C . ARG A 1 202 ? 13.186 11.200 -7.339 1.00 85.38 202 ARG A C 1
ATOM 1504 O O . ARG A 1 202 ? 14.347 11.049 -7.726 1.00 85.38 202 ARG A O 1
ATOM 1511 N N . HIS A 1 203 ? 12.356 12.075 -7.901 1.00 81.44 203 HIS A N 1
ATOM 1512 C CA . HIS A 1 203 ? 12.773 12.980 -8.967 1.00 81.44 203 HIS A CA 1
ATOM 1513 C C . HIS A 1 203 ? 13.894 13.917 -8.502 1.00 81.44 203 HIS A C 1
ATOM 1515 O O . HIS A 1 203 ? 14.945 13.961 -9.143 1.00 81.44 203 HIS A O 1
ATOM 1521 N N . LEU A 1 204 ? 13.733 14.568 -7.345 1.00 86.69 204 LEU A N 1
ATOM 1522 C CA . LEU A 1 204 ? 14.776 15.418 -6.759 1.00 86.69 204 LEU A CA 1
ATOM 1523 C C . LEU A 1 204 ? 16.084 14.644 -6.535 1.00 86.69 204 LEU A C 1
ATOM 1525 O O . LEU A 1 204 ? 17.164 15.128 -6.872 1.00 86.69 204 LEU A O 1
ATOM 1529 N N . ARG A 1 205 ? 16.007 13.397 -6.054 1.00 86.25 205 ARG A N 1
ATOM 1530 C CA . ARG A 1 205 ? 17.188 12.539 -5.881 1.00 86.25 205 ARG A CA 1
ATOM 1531 C C . ARG A 1 205 ? 17.917 12.258 -7.199 1.00 86.25 205 ARG A C 1
ATOM 1533 O O . ARG A 1 205 ? 19.151 12.231 -7.197 1.00 86.25 205 ARG A O 1
ATOM 1540 N N . ARG A 1 206 ? 17.183 12.044 -8.299 1.00 81.62 206 ARG A N 1
ATOM 1541 C CA . ARG A 1 206 ? 17.763 11.864 -9.643 1.00 81.62 206 ARG A CA 1
ATOM 1542 C C . ARG A 1 206 ? 18.479 13.131 -10.107 1.00 81.62 206 ARG A C 1
ATOM 1544 O O . ARG A 1 206 ? 19.617 13.025 -10.557 1.00 81.62 206 ARG A O 1
ATOM 1551 N N . LEU A 1 207 ? 17.872 14.306 -9.918 1.00 80.62 207 LEU A N 1
ATOM 1552 C CA . LEU A 1 207 ? 18.495 15.593 -10.256 1.00 80.62 207 LEU A CA 1
ATOM 1553 C C . LEU A 1 207 ? 19.812 15.810 -9.492 1.00 80.62 207 LEU A C 1
ATOM 1555 O O . LEU A 1 207 ? 20.832 16.118 -10.103 1.00 80.62 207 LEU A O 1
ATOM 1559 N N . MET A 1 208 ? 19.839 15.526 -8.184 1.00 84.31 208 MET A N 1
ATOM 1560 C CA . MET A 1 208 ? 21.079 15.579 -7.388 1.00 84.31 208 MET A CA 1
ATOM 1561 C C . MET A 1 208 ? 22.176 14.633 -7.907 1.00 84.31 208 MET A C 1
ATOM 1563 O O . MET A 1 208 ? 23.362 14.853 -7.667 1.00 84.31 208 MET A O 1
ATOM 1567 N N . GLY A 1 209 ? 21.798 13.517 -8.537 1.00 79.38 209 GLY A N 1
ATOM 1568 C CA . GLY A 1 209 ? 22.744 12.576 -9.138 1.00 79.38 209 GLY A CA 1
ATOM 1569 C C . GLY A 1 209 ? 23.362 13.099 -10.435 1.00 79.38 209 GLY A C 1
ATOM 1570 O O . GLY A 1 209 ? 24.525 12.815 -10.701 1.00 79.38 209 GLY A O 1
ATOM 1571 N N . GLN A 1 210 ? 22.606 13.881 -11.207 1.00 78.75 210 GLN A N 1
ATOM 1572 C CA . GLN A 1 210 ? 23.052 14.464 -12.475 1.00 78.75 210 GLN A CA 1
ATOM 1573 C C . GLN A 1 210 ? 24.041 15.615 -12.264 1.00 78.75 210 GLN A C 1
ATOM 1575 O O . GLN A 1 210 ? 25.014 15.714 -13.003 1.00 78.75 210 GLN A O 1
ATOM 1580 N N . GLU A 1 211 ? 23.843 16.429 -11.224 1.00 68.25 211 GLU A N 1
ATOM 1581 C CA . GLU A 1 211 ? 24.776 17.504 -10.851 1.00 68.25 211 GLU A CA 1
ATOM 1582 C C . GLU A 1 211 ? 26.170 16.964 -10.493 1.00 68.25 211 GLU A C 1
ATOM 1584 O O . GLU A 1 211 ? 27.178 17.555 -10.853 1.00 68.25 211 GLU A O 1
ATOM 1589 N N . LYS A 1 212 ? 26.249 15.797 -9.842 1.00 57.88 212 LYS A N 1
ATOM 1590 C CA . LYS A 1 212 ? 27.530 15.172 -9.461 1.00 57.88 212 LYS A CA 1
ATOM 1591 C C . LYS A 1 212 ? 28.301 14.539 -10.624 1.00 57.88 212 LYS A C 1
ATOM 1593 O O . LYS A 1 212 ? 29.421 14.081 -10.409 1.00 57.88 212 LYS A O 1
ATOM 1598 N N . ALA A 1 213 ? 27.688 14.430 -11.800 1.00 55.19 213 ALA A N 1
ATOM 1599 C CA . ALA A 1 213 ? 28.292 13.839 -12.993 1.00 55.19 213 ALA A CA 1
ATO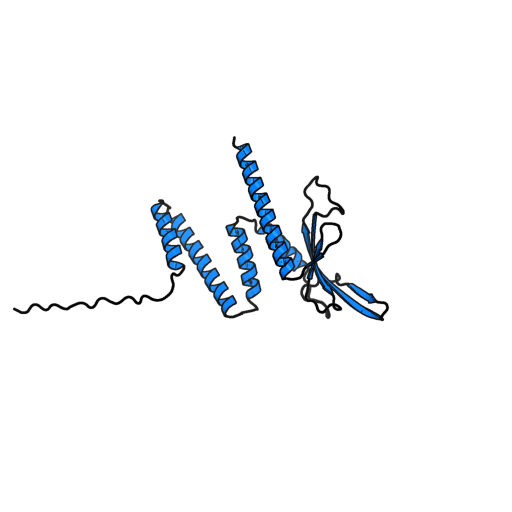M 1600 C C . ALA A 1 213 ? 28.831 14.892 -13.984 1.00 55.19 213 ALA A C 1
ATOM 1602 O O . ALA A 1 213 ? 29.347 14.508 -15.034 1.00 55.19 213 ALA A O 1
ATOM 1603 N N . GLN A 1 214 ? 28.694 16.185 -13.660 1.00 47.94 214 GLN A N 1
ATOM 1604 C CA . GLN A 1 214 ? 29.298 17.322 -14.367 1.00 47.94 214 GLN A CA 1
ATOM 1605 C C . GLN A 1 214 ? 30.565 17.785 -13.646 1.00 47.94 214 GLN A C 1
ATOM 1607 O O . GLN A 1 214 ? 31.497 18.220 -14.357 1.00 47.94 214 GLN A O 1
#